Protein AF-A0A946CDB7-F1 (afdb_monomer_lite)

Radius of gyration: 36.82 Å; chains: 1; bounding box: 101×42×101 Å

pLDDT: mean 76.16, std 8.74, range [46.41, 88.38]

Secondary structure (DSSP, 8-state):
--HHHHHHHHHTT--HHHHHHHHHHHHHHHHHHHHHHHHHHHHHHHHHHHHHHHHHHHHHHH---PPPHHHHHHHHHHHHHHHHHHHHHHHHHHHHHTTHHHHHHHHHHHHHHHHHHHHHHHHHHHHHHHHHHHTT-SSHHHHHHHHHHHHHHHHHHHHHHHHHHHHHHHHHHHHHHHHHHHHHHHHHHHHHHHHHHHHHHHTTHHHHHHHHHHHHHHHHHHHHHHHHHHHHHHHHHH-

Sequence (239 aa):
MSISRSLISLFQQEKLPSQIEGDLITAVKEAVEKQAEADGIELVKNCRNHWKTVEPRIRENLGISPPDFEQETESLAGTRKRFMRRLGRSAKQAVTQLKIRGTIDLTIDSRRIVLRRYTTLFLILYTIAGILGGFGIATWPWVFIMMATGVLGLAAIYSKLSRKALCRDFMEGFKDLRHTFADSLESDYKDGVREFYLEYGGLFEIVRRRIADQKLLLEPRKERWNDLFLELKAVDQEL

Foldseek 3Di:
DDVVVVVVCLVDPDCVLVVVLVVVLVVQLVVQLVVLLVVLVVLLVVLVVVCVVCQVVCCVVLVDNFDDSVVLCVVSVVLSVVLSVLLSVLLSVLSVVLPLSVVSVVLVVVLSVVLVVLVVLLVVLQVVLVVVVVVVPPPVSVVSVVVSVVSVVVSVVCVVVSVVVVVVVSVVSVVVSVVVSCVSSVVSNVVSSVVSVVSSVVSCPVVVVSVVVVVVVCVVVVVVVVVVVVVVVVVVVVD

Structure (mmCIF, N/CA/C/O backbone):
data_AF-A0A946CDB7-F1
#
_entry.id   AF-A0A946CDB7-F1
#
loop_
_atom_site.group_PDB
_atom_site.id
_atom_site.type_symbol
_atom_site.label_atom_id
_atom_site.label_alt_id
_atom_site.label_comp_id
_atom_site.label_asym_id
_atom_site.label_entity_id
_atom_site.label_seq_id
_atom_site.pdbx_PDB_ins_code
_atom_site.Cartn_x
_atom_site.Cartn_y
_atom_site.Cartn_z
_atom_site.occupancy
_atom_site.B_iso_or_equiv
_atom_site.auth_seq_id
_atom_site.auth_comp_id
_atom_site.auth_asym_id
_atom_site.auth_atom_id
_atom_site.pdbx_PDB_model_num
ATOM 1 N N . MET A 1 1 ? 13.550 14.935 -18.297 1.00 47.88 1 MET A N 1
ATOM 2 C CA . MET A 1 1 ? 14.793 14.132 -18.234 1.00 47.88 1 MET A CA 1
ATOM 3 C C . MET A 1 1 ? 15.634 14.462 -19.454 1.00 47.88 1 MET A C 1
ATOM 5 O O . MET A 1 1 ? 15.131 14.305 -20.561 1.00 47.88 1 MET A O 1
ATOM 9 N N . SER A 1 2 ? 16.845 14.993 -19.260 1.00 46.41 2 SER A N 1
ATOM 10 C CA . SER A 1 2 ? 17.747 15.350 -20.361 1.00 46.41 2 SER A CA 1
ATOM 11 C C . SER A 1 2 ? 18.285 14.090 -21.048 1.00 46.41 2 SER A C 1
ATOM 13 O O . SER A 1 2 ? 18.563 13.083 -20.397 1.00 46.41 2 SER A O 1
ATOM 15 N N . ILE A 1 3 ? 18.443 14.157 -22.370 1.00 53.03 3 ILE A N 1
ATOM 16 C CA . ILE A 1 3 ? 18.939 13.067 -23.230 1.00 53.03 3 ILE A CA 1
ATOM 17 C C . ILE A 1 3 ? 20.317 12.564 -22.754 1.00 53.03 3 ILE A C 1
ATOM 19 O O . ILE A 1 3 ? 20.597 11.371 -22.815 1.00 53.03 3 ILE A O 1
ATOM 23 N N . SER A 1 4 ? 21.130 13.452 -22.172 1.00 50.06 4 SER A N 1
ATOM 24 C CA . SER A 1 4 ? 22.441 13.138 -21.595 1.00 50.06 4 SER A CA 1
ATOM 25 C C . SER A 1 4 ? 22.389 12.130 -20.441 1.00 50.06 4 SER A C 1
ATOM 27 O O . SER A 1 4 ? 23.181 11.191 -20.427 1.00 50.06 4 SER A O 1
ATOM 29 N N . ARG A 1 5 ? 21.427 12.246 -19.510 1.00 55.09 5 ARG A N 1
ATOM 30 C CA . ARG A 1 5 ? 21.257 11.253 -18.429 1.00 55.09 5 ARG A CA 1
ATOM 31 C C . ARG A 1 5 ? 20.814 9.893 -18.968 1.00 55.09 5 ARG A C 1
ATOM 33 O O . ARG A 1 5 ? 21.273 8.871 -18.479 1.00 55.09 5 ARG A O 1
ATOM 40 N N . SER A 1 6 ? 19.987 9.883 -20.016 1.00 56.72 6 SER A N 1
ATOM 41 C CA . SER A 1 6 ? 19.534 8.645 -20.665 1.00 56.72 6 SER A CA 1
ATOM 42 C C . SER A 1 6 ? 20.642 7.906 -21.425 1.00 56.72 6 SER A C 1
ATOM 44 O O . SER A 1 6 ? 20.501 6.714 -21.685 1.00 56.72 6 SER A O 1
ATOM 46 N N . LEU A 1 7 ? 21.703 8.607 -21.832 1.00 56.88 7 LEU A N 1
ATOM 47 C CA . LEU A 1 7 ? 22.862 8.010 -22.496 1.00 56.88 7 LEU A CA 1
ATOM 48 C C . LEU A 1 7 ? 23.848 7.421 -21.484 1.00 56.88 7 LEU A C 1
ATOM 50 O O . LEU A 1 7 ? 24.374 6.338 -21.705 1.00 56.88 7 LEU A O 1
ATOM 54 N N . ILE A 1 8 ? 24.047 8.085 -20.344 1.00 56.88 8 ILE A N 1
ATOM 55 C CA . ILE A 1 8 ? 24.892 7.577 -19.252 1.00 56.88 8 ILE A CA 1
ATOM 56 C C . ILE A 1 8 ? 24.255 6.331 -18.603 1.00 56.88 8 ILE A C 1
ATOM 58 O O . ILE A 1 8 ? 24.947 5.347 -18.329 1.00 56.88 8 ILE A O 1
ATOM 62 N N . SER A 1 9 ? 22.926 6.312 -18.460 1.00 56.19 9 SER A N 1
ATOM 63 C CA . SER A 1 9 ? 22.174 5.176 -17.905 1.00 56.19 9 SER A CA 1
ATOM 64 C C . SER A 1 9 ? 22.179 3.902 -18.759 1.00 56.19 9 SER A C 1
ATOM 66 O O . SER A 1 9 ? 21.879 2.813 -18.264 1.00 56.19 9 SER A O 1
ATOM 68 N N . LEU A 1 10 ? 22.529 4.000 -20.046 1.00 57.75 10 LEU A N 1
ATOM 69 C CA . LEU A 1 10 ? 22.689 2.836 -20.928 1.00 57.75 10 LEU A CA 1
ATOM 70 C C . LEU A 1 10 ? 23.932 2.009 -20.598 1.00 57.75 10 LEU A C 1
ATOM 72 O O . LEU A 1 10 ? 23.946 0.789 -20.813 1.00 57.75 10 LEU A O 1
ATOM 76 N N . PHE A 1 11 ? 24.969 2.672 -20.088 1.00 54.41 11 PHE A N 1
ATOM 77 C CA . PHE A 1 11 ? 26.270 2.072 -19.811 1.00 54.41 11 PHE A CA 1
ATOM 78 C C . PHE A 1 11 ? 26.464 1.740 -18.330 1.00 54.41 11 PHE A C 1
ATOM 80 O O . PHE A 1 11 ? 27.149 0.769 -18.023 1.00 54.41 11 PHE A O 1
ATOM 87 N N . GLN A 1 12 ? 25.805 2.454 -17.416 1.00 55.44 12 GLN A N 1
ATOM 88 C CA . GLN A 1 12 ? 25.763 2.078 -16.003 1.00 55.44 12 GLN A CA 1
ATOM 89 C C . GLN A 1 12 ? 24.582 1.149 -15.714 1.00 55.44 12 GLN A C 1
ATOM 91 O O . GLN A 1 12 ? 23.474 1.360 -16.204 1.00 55.44 12 GLN A O 1
ATOM 96 N N . GLN A 1 13 ? 24.807 0.124 -14.887 1.00 54.62 13 GLN A N 1
ATOM 97 C CA . GLN A 1 13 ? 23.768 -0.740 -14.315 1.00 54.62 13 GLN A CA 1
ATOM 98 C C . GLN A 1 13 ? 22.955 0.085 -13.303 1.00 54.62 13 GLN A C 1
ATOM 100 O O . GLN A 1 13 ? 23.124 0.013 -12.090 1.00 54.62 13 GLN A O 1
ATOM 105 N N . GLU A 1 14 ? 22.169 1.015 -13.835 1.00 56.53 14 GLU A N 1
ATOM 106 C CA . GLU A 1 14 ? 21.498 2.040 -13.053 1.00 56.53 14 GLU A CA 1
ATOM 107 C C . GLU A 1 14 ? 20.421 1.406 -12.169 1.00 56.53 14 GLU A C 1
ATOM 109 O O . GLU A 1 14 ? 19.584 0.644 -12.663 1.00 56.53 14 GLU A O 1
ATOM 114 N N . LYS A 1 15 ? 20.407 1.797 -10.888 1.00 61.28 15 LYS A N 1
ATOM 115 C CA . LYS A 1 15 ? 19.424 1.441 -9.845 1.00 61.28 15 LYS A CA 1
ATOM 116 C C . LYS A 1 15 ? 18.006 1.977 -10.124 1.00 61.28 15 LYS A C 1
ATOM 118 O O . LYS A 1 15 ? 17.167 1.999 -9.225 1.00 61.28 15 LYS A O 1
ATOM 123 N N . LEU A 1 16 ? 17.729 2.410 -11.353 1.00 65.62 16 LEU A N 1
ATOM 124 C CA . LEU A 1 16 ? 16.477 3.032 -11.775 1.00 65.62 16 LEU A CA 1
ATOM 125 C C . LEU A 1 16 ? 15.238 2.173 -11.448 1.00 65.62 16 LEU A C 1
ATOM 127 O O . LEU A 1 16 ? 14.283 2.728 -10.912 1.00 65.62 16 LEU A O 1
ATOM 131 N N . PRO A 1 17 ? 15.248 0.838 -11.662 1.00 65.81 17 PRO A N 1
ATOM 132 C CA . PRO A 1 17 ? 14.126 -0.018 -11.270 1.00 65.81 17 PRO A CA 1
ATOM 133 C C . PRO A 1 17 ? 13.845 0.021 -9.763 1.00 65.81 17 PRO A C 1
ATOM 135 O O . PRO A 1 17 ? 12.703 0.188 -9.351 1.00 65.81 17 PRO A O 1
ATOM 138 N N . SER A 1 18 ? 14.896 -0.037 -8.937 1.00 68.00 18 SER A N 1
ATOM 139 C CA . SER A 1 18 ? 14.760 0.018 -7.475 1.00 68.00 18 SER A CA 1
ATOM 140 C C . SER A 1 18 ? 14.328 1.390 -6.951 1.00 68.00 18 SER A C 1
ATOM 142 O O . SER A 1 18 ? 13.668 1.468 -5.920 1.00 68.00 18 SER A O 1
ATOM 144 N N . GLN A 1 19 ? 14.675 2.472 -7.655 1.00 71.88 19 GLN A N 1
ATOM 145 C CA . GLN A 1 19 ? 14.198 3.816 -7.322 1.00 71.88 19 GLN A CA 1
ATOM 146 C C . GLN A 1 19 ? 12.714 3.964 -7.647 1.00 71.88 19 GLN A C 1
ATOM 148 O O . GLN A 1 19 ? 11.954 4.402 -6.795 1.00 71.88 19 GLN A O 1
ATOM 153 N N . ILE A 1 20 ? 12.288 3.518 -8.833 1.00 70.38 20 ILE A N 1
ATOM 154 C CA . ILE A 1 20 ? 10.875 3.538 -9.233 1.00 70.38 20 ILE A CA 1
ATOM 155 C C . ILE A 1 20 ? 10.028 2.695 -8.272 1.00 70.38 20 ILE A C 1
ATOM 157 O O . ILE A 1 20 ? 8.953 3.124 -7.864 1.00 70.38 20 ILE A O 1
ATOM 161 N N . GLU A 1 21 ? 10.515 1.515 -7.882 1.00 71.06 21 GLU A N 1
ATOM 162 C CA . GLU A 1 21 ? 9.854 0.671 -6.884 1.00 71.06 21 GLU A CA 1
ATOM 163 C C . GLU A 1 21 ? 9.770 1.367 -5.518 1.00 71.06 21 GLU A C 1
ATOM 165 O O . GLU A 1 21 ? 8.708 1.379 -4.901 1.00 71.06 21 GLU A O 1
ATOM 170 N N . GLY A 1 22 ? 10.861 1.985 -5.056 1.00 76.62 22 GLY A N 1
ATOM 171 C CA . GLY A 1 22 ? 10.890 2.727 -3.795 1.00 76.62 22 GLY A CA 1
ATOM 172 C C . GLY A 1 22 ? 9.918 3.910 -3.772 1.00 76.62 22 GLY A C 1
ATOM 173 O O . GLY A 1 22 ? 9.179 4.082 -2.798 1.00 76.62 22 GLY A O 1
ATOM 174 N N . ASP A 1 23 ? 9.872 4.680 -4.856 1.00 79.50 23 ASP A N 1
ATOM 175 C CA . ASP A 1 23 ? 8.961 5.814 -5.017 1.00 79.50 23 ASP A CA 1
ATOM 176 C C . ASP A 1 23 ? 7.502 5.340 -5.059 1.00 79.50 23 ASP A C 1
ATOM 178 O O . ASP A 1 23 ? 6.644 5.910 -4.387 1.00 79.50 23 ASP A O 1
ATOM 182 N N . LEU A 1 24 ? 7.220 4.245 -5.775 1.00 77.69 24 LEU A N 1
ATOM 183 C CA . LEU A 1 24 ? 5.889 3.641 -5.835 1.00 77.69 24 LEU A CA 1
ATOM 184 C C . LEU A 1 24 ? 5.434 3.120 -4.467 1.00 77.69 24 LEU A C 1
ATOM 186 O O . LEU A 1 24 ? 4.309 3.393 -4.056 1.00 77.69 24 LEU A O 1
ATOM 190 N N . ILE A 1 25 ? 6.301 2.403 -3.745 1.00 82.19 25 ILE A N 1
ATOM 191 C CA . ILE A 1 25 ? 6.020 1.918 -2.386 1.00 82.19 25 ILE A CA 1
ATOM 192 C C . ILE A 1 25 ? 5.684 3.090 -1.465 1.00 82.19 25 ILE A C 1
ATOM 194 O O . ILE A 1 25 ? 4.749 3.001 -0.669 1.00 82.19 25 ILE A O 1
ATOM 198 N N . THR A 1 26 ? 6.443 4.180 -1.567 1.00 83.56 26 THR A N 1
ATOM 199 C CA . THR A 1 26 ? 6.248 5.366 -0.729 1.00 83.56 26 THR A CA 1
ATOM 200 C C . THR A 1 26 ? 4.924 6.048 -1.060 1.00 83.56 26 THR A C 1
ATOM 202 O O . THR A 1 26 ? 4.126 6.284 -0.157 1.00 83.56 26 THR A O 1
ATOM 205 N N . ALA A 1 27 ? 4.633 6.254 -2.346 1.00 84.00 27 ALA A N 1
ATOM 206 C CA . ALA A 1 27 ? 3.385 6.863 -2.796 1.00 84.00 27 ALA A CA 1
ATOM 207 C C . ALA A 1 27 ? 2.147 6.034 -2.412 1.00 84.00 27 ALA A C 1
ATOM 209 O O . ALA A 1 27 ? 1.155 6.587 -1.938 1.00 84.00 27 ALA A O 1
ATOM 210 N N . VAL A 1 28 ? 2.196 4.705 -2.576 1.00 82.81 28 VAL A N 1
ATOM 211 C CA . VAL A 1 28 ? 1.088 3.814 -2.189 1.00 82.81 28 VAL A CA 1
ATOM 212 C C . VAL A 1 28 ? 0.897 3.814 -0.676 1.00 82.81 28 VAL A C 1
ATOM 214 O O . VAL A 1 28 ? -0.235 3.906 -0.206 1.00 82.81 28 VAL A O 1
ATOM 217 N N . LYS A 1 29 ? 1.987 3.755 0.096 1.00 85.38 29 LYS A N 1
ATOM 218 C CA . LYS A 1 29 ? 1.925 3.834 1.556 1.00 85.38 29 LYS A CA 1
ATOM 219 C C . LYS A 1 29 ? 1.262 5.137 2.008 1.00 85.38 29 LYS A C 1
ATOM 221 O O . LYS A 1 29 ? 0.337 5.081 2.809 1.00 85.38 29 LYS A O 1
ATOM 226 N N . GLU A 1 30 ? 1.708 6.282 1.498 1.00 85.56 30 GLU A N 1
ATOM 227 C CA . GLU A 1 30 ? 1.148 7.590 1.863 1.00 85.56 30 GLU A CA 1
ATOM 228 C C . GLU A 1 30 ? -0.334 7.702 1.490 1.00 85.56 30 GLU A C 1
ATOM 230 O O . GLU A 1 30 ? -1.137 8.198 2.280 1.00 85.56 30 GLU A O 1
ATOM 235 N N . ALA A 1 31 ? -0.723 7.195 0.316 1.00 85.00 31 ALA A N 1
ATOM 236 C CA . ALA A 1 31 ? -2.118 7.183 -0.111 1.00 85.00 31 ALA A CA 1
ATOM 237 C C . ALA A 1 31 ? -3.000 6.316 0.805 1.00 85.00 31 ALA A C 1
ATOM 239 O O . ALA A 1 31 ? -4.085 6.750 1.196 1.00 85.00 31 ALA A O 1
ATOM 240 N N . VAL A 1 32 ? -2.531 5.120 1.181 1.00 84.94 32 VAL A N 1
ATOM 241 C CA . VAL A 1 32 ? -3.254 4.227 2.100 1.00 84.94 32 VAL A CA 1
ATOM 242 C C . VAL A 1 32 ? -3.312 4.808 3.510 1.00 84.94 32 VAL A C 1
ATOM 244 O O . VAL A 1 32 ? -4.372 4.769 4.124 1.00 84.94 32 VAL A O 1
ATOM 247 N N . GLU A 1 33 ? -2.222 5.384 4.024 1.00 86.12 33 GLU A N 1
ATOM 248 C CA . GLU A 1 33 ? -2.213 6.029 5.345 1.00 86.12 33 GLU A CA 1
ATOM 249 C C . GLU A 1 33 ? -3.203 7.200 5.398 1.00 86.12 33 GLU A C 1
ATOM 251 O O . GLU A 1 33 ? -3.966 7.312 6.356 1.00 86.12 33 GLU A O 1
ATOM 256 N N . LYS A 1 34 ? -3.266 8.017 4.340 1.00 87.69 34 LYS A N 1
ATOM 257 C CA . LYS A 1 34 ? -4.227 9.121 4.234 1.00 87.69 34 LYS A CA 1
ATOM 258 C C . LYS A 1 34 ? -5.679 8.635 4.185 1.00 87.69 34 LYS A C 1
ATOM 260 O O . LYS A 1 34 ? -6.541 9.229 4.830 1.00 87.69 34 LYS A O 1
ATOM 265 N N . GLN A 1 35 ? -5.960 7.566 3.436 1.00 86.31 35 GLN A N 1
ATOM 266 C CA . GLN A 1 35 ? -7.300 6.976 3.407 1.00 86.31 35 GLN A CA 1
ATOM 267 C C . GLN A 1 35 ? -7.668 6.378 4.773 1.00 86.31 35 GLN A C 1
ATOM 269 O O . GLN A 1 35 ? -8.747 6.645 5.289 1.00 86.31 35 GLN A O 1
ATOM 274 N N . ALA A 1 36 ? -6.749 5.640 5.398 1.00 85.31 36 ALA A N 1
ATOM 275 C CA . ALA A 1 36 ? -6.943 5.051 6.720 1.00 85.31 36 ALA A CA 1
ATOM 276 C C . ALA A 1 36 ? -7.181 6.110 7.809 1.00 85.31 36 ALA A C 1
ATOM 278 O O . ALA A 1 36 ? -7.928 5.871 8.757 1.00 85.31 36 ALA A O 1
ATOM 279 N N . GLU A 1 37 ? -6.556 7.283 7.690 1.00 86.94 37 GLU A N 1
ATOM 280 C CA . GLU A 1 37 ? -6.818 8.417 8.574 1.00 86.94 37 GLU A CA 1
ATOM 281 C C . GLU A 1 37 ? -8.253 8.934 8.421 1.00 86.94 37 GLU A C 1
ATOM 283 O O . GLU A 1 37 ? -8.936 9.131 9.430 1.00 86.94 37 GLU A O 1
ATOM 288 N N . ALA A 1 38 ? -8.724 9.113 7.183 1.00 86.50 38 ALA A N 1
ATOM 289 C CA . ALA A 1 38 ? -10.092 9.546 6.905 1.00 86.50 38 ALA A CA 1
ATOM 290 C C . ALA A 1 38 ? -11.123 8.540 7.445 1.00 86.50 38 ALA A C 1
ATOM 292 O O . ALA A 1 38 ? -12.018 8.928 8.200 1.00 86.50 38 ALA A O 1
ATOM 293 N N . ASP A 1 39 ? -10.931 7.253 7.152 1.00 85.25 39 ASP A N 1
ATOM 294 C CA . ASP A 1 39 ? -11.792 6.171 7.635 1.00 85.25 39 ASP A CA 1
ATOM 295 C C . ASP A 1 39 ? -11.780 6.098 9.173 1.00 85.25 39 ASP A C 1
ATOM 297 O O . ASP A 1 39 ? -12.819 5.962 9.816 1.00 85.25 39 ASP A O 1
ATOM 301 N N . GLY A 1 40 ? -10.608 6.257 9.799 1.00 83.31 40 GLY A N 1
ATOM 302 C CA . GLY A 1 40 ? -10.472 6.282 11.255 1.00 83.31 40 GLY A CA 1
ATOM 303 C C . GLY A 1 40 ? -11.215 7.451 11.913 1.00 83.31 40 GLY A C 1
ATOM 304 O O . GLY A 1 40 ? -11.812 7.284 12.977 1.00 83.31 40 GLY A O 1
ATOM 305 N N . ILE A 1 41 ? -11.215 8.636 11.291 1.00 86.31 41 ILE A N 1
ATOM 306 C CA . ILE A 1 41 ? -12.006 9.790 11.755 1.00 86.31 41 ILE A CA 1
ATOM 307 C C . ILE A 1 41 ? -13.505 9.489 11.653 1.00 86.31 41 ILE A C 1
ATOM 309 O O . ILE A 1 41 ? -14.264 9.811 12.572 1.00 86.31 41 ILE A O 1
ATOM 313 N N . GLU A 1 42 ? -13.935 8.860 10.561 1.00 86.38 42 GLU A N 1
ATOM 314 C CA . GLU A 1 42 ? -15.330 8.478 10.362 1.00 86.38 42 GLU A CA 1
ATOM 315 C C . GLU A 1 42 ? -15.794 7.432 11.386 1.00 86.38 42 GLU A C 1
ATOM 317 O O . GLU A 1 42 ? -16.859 7.592 11.985 1.00 86.38 42 GLU A O 1
ATOM 322 N N . LEU A 1 43 ? -14.973 6.421 11.678 1.00 84.06 43 LEU A N 1
ATOM 323 C CA . LEU A 1 43 ? -15.262 5.411 12.702 1.00 84.06 43 LEU A CA 1
ATOM 324 C C . LEU A 1 43 ? -15.451 6.036 14.087 1.00 84.06 43 LEU A C 1
ATOM 326 O O . LEU A 1 43 ? -16.436 5.739 14.768 1.00 84.06 43 LEU A O 1
ATOM 330 N N . VAL A 1 44 ? -14.563 6.951 14.490 1.00 84.00 44 VAL A N 1
ATOM 331 C CA . VAL A 1 44 ? -14.691 7.672 15.768 1.00 84.00 44 VAL A CA 1
ATOM 332 C C . VAL A 1 44 ? -15.965 8.517 15.788 1.00 84.00 44 VAL A C 1
ATOM 334 O O . VAL A 1 44 ? -16.692 8.518 16.783 1.00 84.00 44 VAL A O 1
ATOM 337 N N . LYS A 1 45 ? -16.289 9.196 14.682 1.00 85.62 45 LYS A N 1
ATOM 338 C CA . LYS A 1 45 ? -17.530 9.971 14.552 1.00 85.62 45 LYS A CA 1
ATOM 339 C C . LYS A 1 45 ? -18.769 9.081 14.686 1.00 85.62 45 LYS A C 1
ATOM 341 O O . LYS A 1 45 ? -19.709 9.463 15.381 1.00 85.62 45 LYS A O 1
ATOM 346 N N . ASN A 1 46 ? -18.765 7.898 14.076 1.00 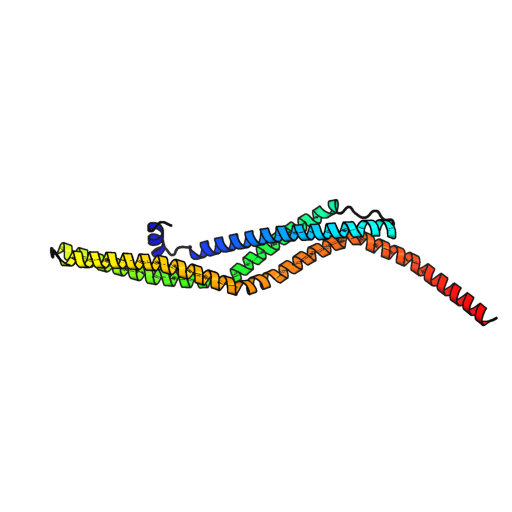85.31 46 ASN A N 1
ATOM 347 C CA . ASN A 1 46 ? -19.861 6.936 14.173 1.00 85.31 46 ASN A CA 1
ATOM 348 C C . ASN A 1 46 ? -20.022 6.413 15.606 1.00 85.31 46 ASN A C 1
ATOM 350 O O . ASN A 1 46 ? -21.137 6.417 16.129 1.00 85.31 46 ASN A O 1
ATOM 354 N N . CYS A 1 47 ? -18.920 6.068 16.280 1.00 82.81 47 CYS A N 1
ATOM 355 C CA . CYS A 1 47 ? -18.934 5.667 17.690 1.00 82.81 47 CYS A CA 1
ATOM 356 C C . CYS A 1 47 ? -19.470 6.786 18.596 1.00 82.81 47 CYS A C 1
ATOM 358 O O . CYS A 1 47 ? -20.307 6.534 19.461 1.00 82.81 47 CYS A O 1
ATOM 360 N N . ARG A 1 48 ? -19.061 8.038 18.353 1.00 83.81 48 ARG A N 1
ATOM 361 C CA . ARG A 1 48 ? -19.537 9.217 19.092 1.00 83.81 48 ARG A CA 1
ATOM 362 C C . ARG A 1 48 ? -21.028 9.456 18.888 1.00 83.81 48 ARG A C 1
ATOM 364 O O . ARG A 1 48 ? -21.755 9.724 19.842 1.00 83.81 48 ARG A O 1
ATOM 371 N N . ASN A 1 49 ? -21.495 9.361 17.645 1.00 86.88 49 ASN A N 1
ATOM 372 C CA . ASN A 1 49 ? -22.910 9.511 17.321 1.00 86.88 49 ASN A CA 1
ATOM 373 C C . ASN A 1 49 ? -23.742 8.423 17.998 1.00 86.88 49 ASN A C 1
ATOM 375 O O . ASN A 1 49 ? -24.786 8.726 18.570 1.00 86.88 49 ASN A O 1
ATOM 379 N N . HIS A 1 50 ? -23.259 7.180 17.993 1.00 85.81 50 HIS A N 1
ATOM 380 C CA . HIS A 1 50 ? -23.925 6.099 18.702 1.00 85.81 50 HIS A CA 1
ATOM 381 C C . HIS A 1 50 ? -23.926 6.339 20.216 1.00 85.81 50 HIS A C 1
ATOM 383 O O . HIS A 1 50 ? -24.984 6.256 20.839 1.00 85.81 50 HIS A O 1
ATOM 389 N N . TRP A 1 51 ? -22.795 6.741 20.803 1.00 83.62 51 TRP A N 1
ATOM 390 C CA . TRP A 1 51 ? -22.701 7.031 22.235 1.00 83.62 51 TRP A CA 1
ATOM 391 C C . TRP A 1 51 ? -23.715 8.084 22.685 1.00 83.62 51 TRP A C 1
ATOM 393 O O . TRP A 1 51 ? -24.443 7.841 23.641 1.00 83.62 51 TRP A O 1
ATOM 403 N N . LYS A 1 52 ? -23.884 9.178 21.931 1.00 84.88 52 LYS A N 1
ATOM 404 C CA . LYS A 1 52 ? -24.897 10.215 22.218 1.00 84.88 52 LYS A CA 1
ATOM 405 C C . LYS A 1 52 ? -26.329 9.680 22.309 1.00 84.88 52 LYS A C 1
ATOM 407 O O . LYS A 1 52 ? -27.152 10.258 23.009 1.00 84.88 52 LYS A O 1
ATOM 412 N N . THR A 1 53 ? -26.644 8.594 21.602 1.00 84.38 53 THR A N 1
ATOM 413 C CA . THR A 1 53 ? -27.971 7.956 21.672 1.00 84.38 53 THR A CA 1
ATOM 414 C C . THR A 1 53 ? -28.113 6.996 22.852 1.00 84.38 53 THR A C 1
ATOM 416 O O . THR A 1 53 ? -29.224 6.773 23.335 1.00 84.38 53 THR A O 1
ATOM 419 N N . VAL A 1 54 ? -27.004 6.417 23.318 1.00 82.00 54 VAL A N 1
ATOM 420 C CA . VAL A 1 54 ? -26.996 5.373 24.350 1.00 82.00 54 VAL A CA 1
ATOM 421 C C . VAL A 1 54 ? -26.758 5.951 25.743 1.00 82.00 54 VAL A C 1
ATOM 423 O O . VAL A 1 54 ? -27.383 5.503 26.699 1.00 82.00 54 VAL A O 1
ATOM 426 N N . GLU A 1 55 ? -25.934 6.989 25.857 1.00 81.81 55 GLU A N 1
ATOM 427 C CA . GLU A 1 55 ? -25.650 7.717 27.093 1.00 81.81 55 GLU A CA 1
ATOM 428 C C . GLU A 1 55 ? -26.917 8.125 27.876 1.00 81.81 55 GLU A C 1
ATOM 430 O O . GLU A 1 55 ? -27.013 7.766 29.056 1.00 81.81 55 GLU A O 1
ATOM 435 N N . PRO A 1 56 ? -27.930 8.791 27.274 1.00 80.75 56 PRO A N 1
ATOM 436 C CA . PRO A 1 56 ? -29.146 9.150 28.002 1.00 80.75 56 PRO A CA 1
ATOM 437 C C . PRO A 1 56 ? -29.916 7.916 28.479 1.00 80.75 56 PRO A C 1
ATOM 439 O O . PRO A 1 56 ? -30.422 7.913 29.594 1.00 80.75 56 PRO A O 1
ATOM 442 N N . ARG A 1 57 ? -29.934 6.832 27.692 1.00 79.19 57 ARG A N 1
ATOM 443 C CA . ARG A 1 57 ? -30.614 5.578 28.059 1.00 79.19 57 ARG A CA 1
ATOM 444 C C . ARG A 1 57 ? -29.921 4.862 29.211 1.00 79.19 57 ARG A C 1
ATOM 446 O O . ARG A 1 57 ? -30.600 4.252 30.030 1.00 79.19 57 ARG A O 1
ATOM 453 N N . ILE A 1 58 ? -28.590 4.913 29.276 1.00 77.62 58 ILE A N 1
ATOM 454 C CA . ILE A 1 58 ? -27.828 4.389 30.416 1.00 77.62 58 ILE A CA 1
ATOM 455 C C . ILE A 1 58 ? -28.158 5.214 31.659 1.00 77.62 58 ILE A C 1
ATOM 457 O O . ILE A 1 58 ? -28.462 4.650 32.707 1.00 77.62 58 ILE A O 1
ATOM 461 N N . ARG A 1 59 ? -28.142 6.544 31.539 1.00 79.31 59 ARG A N 1
ATOM 462 C CA . ARG A 1 59 ? -28.417 7.443 32.661 1.00 79.31 59 ARG A CA 1
ATOM 463 C C . ARG A 1 59 ? -29.837 7.267 33.204 1.00 79.31 59 ARG A C 1
ATOM 465 O O . ARG A 1 59 ? -30.009 7.174 34.413 1.00 79.31 59 ARG A O 1
ATOM 472 N N . GLU A 1 60 ? -30.823 7.169 32.317 1.00 75.94 60 GLU A N 1
ATOM 473 C CA . GLU A 1 60 ? -32.240 7.017 32.660 1.00 75.94 60 GLU A CA 1
ATOM 474 C C . GLU A 1 60 ? -32.559 5.635 33.249 1.00 75.94 60 GLU A C 1
ATOM 476 O O . GLU A 1 60 ? -33.186 5.551 34.301 1.00 75.94 60 GLU A O 1
ATOM 481 N N . ASN A 1 61 ? -32.089 4.548 32.625 1.00 72.19 61 ASN A N 1
ATOM 482 C CA . ASN A 1 61 ? -32.468 3.192 33.045 1.00 72.19 61 ASN A CA 1
ATOM 483 C C . ASN A 1 61 ? -31.598 2.620 34.171 1.00 72.19 61 ASN A C 1
ATOM 485 O O . ASN A 1 61 ? -32.070 1.792 34.946 1.00 72.19 61 ASN A O 1
ATOM 489 N N . LEU A 1 62 ? -30.319 3.003 34.251 1.00 67.56 62 LEU A N 1
ATOM 490 C CA . LEU A 1 62 ? -29.372 2.435 35.221 1.00 67.56 62 LEU A CA 1
ATOM 491 C C . LEU A 1 62 ? -29.006 3.413 36.344 1.00 67.56 62 LEU A C 1
ATOM 493 O O . LEU A 1 62 ? -28.434 2.980 37.345 1.00 67.56 62 LEU A O 1
ATOM 497 N N . GLY A 1 63 ? -29.325 4.707 36.205 1.00 64.25 63 GLY A N 1
ATOM 498 C CA . GLY A 1 63 ? -29.052 5.726 37.225 1.00 64.25 63 GLY A CA 1
ATOM 499 C C . GLY A 1 63 ? -27.561 5.974 37.486 1.00 64.25 63 GLY A C 1
ATOM 500 O O . GLY A 1 63 ? -27.200 6.452 38.558 1.00 64.25 63 GLY A O 1
ATOM 501 N N . ILE A 1 64 ? -26.683 5.612 36.544 1.00 68.69 64 ILE A N 1
ATOM 502 C CA . ILE A 1 64 ? -25.227 5.806 36.643 1.00 68.69 64 ILE A CA 1
ATOM 503 C C . ILE A 1 64 ? -24.830 7.018 35.800 1.00 68.69 64 ILE A C 1
ATOM 505 O O . ILE A 1 64 ? -25.388 7.224 34.723 1.00 68.69 64 ILE A O 1
ATOM 509 N N . SER A 1 65 ? -23.836 7.788 36.256 1.00 67.12 65 SER A N 1
ATOM 510 C CA . SER A 1 65 ? -23.103 8.718 35.392 1.00 67.12 65 SER A CA 1
ATOM 511 C C . SER A 1 65 ? -22.163 7.922 34.476 1.00 67.12 65 SER A C 1
ATOM 513 O O . SER A 1 65 ? -21.178 7.374 34.976 1.00 67.12 65 SER A O 1
ATOM 515 N N . PRO A 1 66 ? -22.453 7.797 33.169 1.00 66.69 66 PRO A N 1
ATOM 516 C CA . PRO A 1 66 ? -21.557 7.103 32.251 1.00 66.69 66 PRO A CA 1
ATOM 517 C C . PRO A 1 66 ? -20.201 7.830 32.152 1.00 66.69 66 PRO A C 1
ATOM 519 O O . PRO A 1 66 ? -20.141 9.035 32.419 1.00 66.69 66 PRO A O 1
ATOM 522 N N . PRO A 1 67 ? -19.117 7.116 31.793 1.00 69.38 67 PRO A N 1
ATOM 523 C CA . PRO A 1 67 ? -17.815 7.732 31.548 1.00 69.38 67 PRO A CA 1
ATOM 524 C C . PRO A 1 67 ? -17.902 8.742 30.396 1.00 69.38 67 PRO A C 1
ATOM 526 O O . PRO A 1 67 ? -18.689 8.566 29.461 1.00 69.38 67 PRO A O 1
ATOM 529 N N . ASP A 1 68 ? -17.097 9.804 30.471 1.00 69.88 68 ASP A N 1
ATOM 530 C CA . ASP A 1 68 ? -17.028 10.804 29.408 1.00 69.88 68 ASP A CA 1
ATOM 531 C C . ASP A 1 68 ? -16.325 10.210 28.181 1.00 69.88 68 ASP A C 1
ATOM 533 O O . ASP A 1 68 ? -15.184 9.744 28.244 1.00 69.88 68 ASP A O 1
ATOM 537 N N . PHE A 1 69 ? -17.027 10.245 27.050 1.00 69.88 69 PHE A N 1
ATOM 538 C CA . PHE A 1 69 ? -16.526 9.751 25.776 1.00 69.88 69 PHE A CA 1
ATOM 539 C C . PHE A 1 69 ? -15.257 10.492 25.353 1.00 69.88 69 PHE A C 1
ATOM 541 O O . PHE A 1 69 ? -14.351 9.876 24.806 1.00 69.88 69 PHE A O 1
ATOM 548 N N . GLU A 1 70 ? -15.161 11.799 25.617 1.00 66.50 70 GLU A N 1
ATOM 549 C CA . GLU A 1 70 ? -14.009 12.598 25.189 1.00 66.50 70 GLU A CA 1
ATOM 550 C C . GLU A 1 70 ? -12.740 12.244 25.980 1.00 66.50 70 GLU A C 1
ATOM 552 O O . GLU A 1 70 ? -11.659 12.187 25.400 1.00 66.50 70 GLU A O 1
ATOM 557 N N . GLN A 1 71 ? -12.853 11.914 27.269 1.00 67.75 71 GLN A N 1
ATOM 558 C CA . GLN A 1 71 ? -11.707 11.495 28.086 1.00 67.75 71 GLN A CA 1
ATOM 559 C C . GLN A 1 71 ? -11.136 10.148 27.620 1.00 67.75 71 GLN A C 1
ATOM 561 O O . GLN A 1 71 ? -9.924 9.967 27.538 1.00 67.75 71 GLN A O 1
ATOM 566 N N . GLU A 1 72 ? -12.012 9.226 27.226 1.00 64.81 72 GLU A N 1
ATOM 567 C CA . GLU A 1 72 ? -11.626 7.922 26.682 1.00 64.81 72 GLU A CA 1
ATOM 568 C C . GLU A 1 72 ? -11.221 7.995 25.198 1.00 64.81 72 GLU A C 1
ATOM 570 O O . GLU A 1 72 ? -10.546 7.094 24.698 1.00 64.81 72 GLU A O 1
ATOM 575 N N . THR A 1 73 ? -11.539 9.077 24.468 1.00 63.84 73 THR A N 1
ATOM 576 C CA . THR A 1 73 ? -11.099 9.236 23.066 1.00 63.84 73 THR A CA 1
ATOM 577 C C . THR A 1 73 ? -9.595 9.411 22.887 1.00 63.84 73 THR A C 1
ATOM 579 O O . THR A 1 73 ? -9.100 9.206 21.775 1.00 63.84 73 THR A O 1
ATOM 582 N N . GLU A 1 74 ? -8.833 9.700 23.947 1.00 66.50 74 GLU A N 1
ATOM 583 C CA . GLU A 1 74 ? -7.370 9.614 23.881 1.00 66.50 74 GLU A CA 1
ATOM 584 C C . GLU A 1 74 ? -6.903 8.186 23.548 1.00 66.50 74 GLU A C 1
ATOM 586 O O . GLU A 1 74 ? -5.967 8.015 22.756 1.00 66.50 74 GLU A O 1
ATOM 591 N N . SER A 1 75 ? -7.601 7.160 24.053 1.00 66.81 75 SER A N 1
ATOM 592 C CA . SER A 1 75 ? -7.327 5.756 23.712 1.00 66.81 75 SER A CA 1
ATOM 593 C C . SER A 1 75 ? -7.629 5.472 22.231 1.00 66.81 75 SER A C 1
ATOM 595 O O . SER A 1 75 ? -6.767 4.968 21.502 1.00 66.81 75 SER A O 1
ATOM 597 N N . LEU A 1 76 ? -8.775 5.958 21.736 1.00 71.75 76 LEU A N 1
ATOM 598 C CA . LEU A 1 76 ? -9.198 5.854 20.333 1.00 71.75 76 LEU A CA 1
ATOM 599 C C . LEU A 1 76 ? -8.247 6.596 19.379 1.00 71.75 76 LEU A C 1
ATOM 601 O O . LEU A 1 76 ? -8.001 6.150 18.255 1.00 71.75 76 LEU A O 1
ATOM 605 N N . ALA A 1 77 ? -7.659 7.715 19.813 1.00 75.12 77 ALA A N 1
ATOM 606 C CA . ALA A 1 77 ? -6.644 8.438 19.051 1.00 75.12 77 ALA A CA 1
ATOM 607 C C . ALA A 1 77 ? -5.338 7.632 18.925 1.00 75.12 77 ALA A C 1
ATOM 609 O O . ALA A 1 77 ? -4.686 7.667 17.871 1.00 75.12 77 ALA A O 1
ATOM 610 N N . GLY A 1 78 ? -4.971 6.883 19.971 1.00 79.75 78 GLY A N 1
ATOM 611 C CA . GLY A 1 78 ? -3.883 5.905 19.946 1.00 79.75 78 GLY A CA 1
ATOM 612 C C . GLY A 1 78 ? -4.149 4.775 18.951 1.00 79.75 78 GLY A C 1
ATOM 613 O O . GLY A 1 78 ? -3.295 4.473 18.109 1.00 79.75 78 GLY A O 1
ATOM 614 N N . THR A 1 79 ? -5.356 4.218 18.968 1.00 80.00 79 THR A N 1
ATOM 615 C CA . THR A 1 79 ? -5.778 3.140 18.059 1.00 80.00 79 THR A CA 1
ATOM 616 C C . THR A 1 79 ? -5.875 3.587 16.618 1.00 80.00 79 THR A C 1
ATOM 618 O O . THR A 1 79 ? -5.376 2.889 15.739 1.00 80.00 79 THR A O 1
ATOM 621 N N . ARG A 1 80 ? -6.324 4.815 16.358 1.00 79.94 80 ARG A N 1
ATOM 622 C CA . ARG A 1 80 ? -6.251 5.429 15.026 1.00 79.94 80 ARG A CA 1
ATOM 623 C C . ARG A 1 80 ? -4.824 5.495 14.486 1.00 79.94 80 ARG A C 1
ATOM 625 O O . ARG A 1 80 ? -4.581 5.124 13.339 1.00 79.94 80 ARG A O 1
ATOM 632 N N . LYS A 1 81 ? -3.852 5.920 15.303 1.00 83.88 81 LYS A N 1
ATOM 633 C CA . LYS A 1 81 ? -2.436 5.941 14.889 1.00 83.88 81 LYS A CA 1
ATOM 634 C C . LYS A 1 81 ? -1.899 4.530 14.630 1.00 83.88 81 LYS A C 1
ATOM 636 O O . LYS A 1 81 ? -1.111 4.347 13.699 1.00 83.88 81 LYS A O 1
ATOM 641 N N . ARG A 1 82 ? -2.295 3.541 15.442 1.00 84.44 82 ARG A N 1
ATOM 642 C CA . ARG A 1 82 ? -1.917 2.129 15.248 1.00 84.44 82 ARG A CA 1
ATOM 643 C C . ARG A 1 82 ? -2.517 1.560 13.964 1.00 84.44 82 ARG A C 1
ATOM 645 O O . ARG A 1 82 ? -1.774 0.964 13.190 1.00 84.44 82 ARG A O 1
ATOM 652 N N . PHE A 1 83 ? -3.797 1.818 13.712 1.00 83.06 83 PHE A N 1
ATOM 653 C CA . PHE A 1 83 ? -4.523 1.428 12.506 1.00 83.06 83 PHE A CA 1
ATOM 654 C C . PHE A 1 83 ? -3.847 1.957 11.238 1.00 83.06 83 PHE A C 1
ATOM 656 O O . PHE A 1 83 ? -3.454 1.171 10.378 1.00 83.06 83 PHE A O 1
ATOM 663 N N . MET A 1 84 ? -3.595 3.269 11.181 1.00 85.00 84 MET A N 1
ATOM 664 C CA . MET A 1 84 ? -2.915 3.916 10.055 1.00 85.00 84 MET A CA 1
ATOM 665 C C . MET A 1 84 ? -1.535 3.299 9.791 1.00 85.00 84 MET A C 1
ATOM 667 O O . MET A 1 84 ? -1.224 2.912 8.667 1.00 85.00 84 MET A O 1
ATOM 671 N N . ARG A 1 85 ? -0.710 3.139 10.837 1.00 84.62 85 ARG A N 1
ATOM 672 C CA . ARG A 1 85 ? 0.632 2.545 10.704 1.00 84.62 85 ARG A CA 1
ATOM 673 C C . ARG A 1 85 ? 0.595 1.074 10.290 1.00 84.62 85 ARG A C 1
ATOM 675 O O . ARG A 1 85 ? 1.507 0.636 9.587 1.00 84.62 85 ARG A O 1
ATOM 682 N N . ARG A 1 86 ? -0.400 0.307 10.752 1.00 84.50 86 ARG A N 1
ATOM 683 C CA . ARG A 1 86 ? -0.575 -1.107 10.387 1.00 84.50 86 ARG A CA 1
ATOM 684 C C . ARG A 1 86 ? -0.917 -1.206 8.902 1.00 84.50 86 ARG A C 1
ATOM 686 O O . ARG A 1 86 ? -0.149 -1.819 8.170 1.00 84.50 86 ARG A O 1
ATOM 693 N N . LEU A 1 87 ? -1.937 -0.480 8.443 1.00 84.88 87 LEU A N 1
ATOM 694 C CA . LEU A 1 87 ? -2.321 -0.437 7.029 1.00 84.88 87 LEU A CA 1
ATOM 695 C C . LEU A 1 87 ? -1.202 0.076 6.117 1.00 84.88 87 LEU A C 1
ATOM 697 O O . LEU A 1 87 ? -0.954 -0.512 5.068 1.00 84.88 87 LEU A O 1
ATOM 701 N N . GLY A 1 88 ? -0.455 1.106 6.528 1.00 81.62 88 GLY A N 1
ATOM 702 C CA . GLY A 1 88 ? 0.706 1.585 5.771 1.00 81.62 88 GLY A CA 1
ATOM 703 C C . GLY A 1 88 ? 1.818 0.534 5.641 1.00 81.62 88 GLY A C 1
ATOM 704 O O . GLY A 1 88 ? 2.457 0.410 4.591 1.00 81.62 88 GLY A O 1
ATOM 705 N N . ARG A 1 89 ? 2.054 -0.268 6.689 1.00 85.00 89 ARG A N 1
ATOM 706 C CA . ARG A 1 89 ? 3.029 -1.370 6.654 1.00 85.00 89 ARG A CA 1
ATOM 707 C C . ARG A 1 89 ? 2.557 -2.511 5.756 1.00 85.00 89 ARG A C 1
ATOM 709 O O . ARG A 1 89 ? 3.359 -3.006 4.963 1.00 85.00 89 ARG A O 1
ATOM 716 N N . SER A 1 90 ? 1.290 -2.888 5.854 1.00 83.00 90 SER A N 1
ATOM 717 C CA . SER A 1 90 ? 0.695 -3.949 5.044 1.00 83.00 90 SER A CA 1
ATOM 718 C C . SER A 1 90 ? 0.633 -3.566 3.571 1.00 83.00 90 SER A C 1
ATOM 720 O O . SER A 1 90 ? 1.036 -4.353 2.724 1.00 83.00 90 SER A O 1
ATOM 722 N N . ALA A 1 91 ? 0.296 -2.313 3.255 1.00 80.62 91 ALA A N 1
ATOM 723 C CA . ALA A 1 91 ? 0.355 -1.783 1.895 1.00 80.62 91 ALA A CA 1
ATOM 724 C C . ALA A 1 91 ? 1.769 -1.881 1.306 1.00 80.62 91 ALA A C 1
ATOM 726 O O . ALA A 1 91 ? 1.948 -2.326 0.173 1.00 80.62 91 ALA A O 1
ATOM 727 N N . LYS A 1 92 ? 2.800 -1.535 2.090 1.00 82.19 92 LYS A N 1
ATOM 728 C CA . LYS A 1 92 ? 4.197 -1.719 1.672 1.00 82.19 92 LYS A CA 1
ATOM 729 C C . LYS A 1 92 ? 4.511 -3.190 1.385 1.00 82.19 92 LYS A C 1
ATOM 731 O O . LYS A 1 92 ? 5.129 -3.485 0.364 1.00 82.19 92 LYS A O 1
ATOM 736 N N . GLN A 1 93 ? 4.112 -4.100 2.273 1.00 80.00 93 GLN A N 1
ATOM 737 C CA . GLN A 1 93 ? 4.354 -5.535 2.100 1.00 80.00 93 GLN A CA 1
ATOM 738 C C . GLN A 1 93 ? 3.629 -6.085 0.868 1.00 80.00 93 GLN A C 1
ATOM 740 O O . GLN A 1 93 ? 4.249 -6.783 0.065 1.00 80.00 93 GLN A O 1
ATOM 745 N N . ALA A 1 94 ? 2.376 -5.693 0.656 1.00 78.94 94 ALA A N 1
ATOM 746 C CA . ALA A 1 94 ? 1.597 -6.059 -0.515 1.00 78.94 94 ALA A CA 1
ATOM 747 C C . ALA A 1 94 ? 2.292 -5.610 -1.809 1.00 78.94 94 ALA A C 1
ATOM 749 O O . ALA A 1 94 ? 2.552 -6.437 -2.677 1.00 78.94 94 ALA A O 1
ATOM 750 N N . VAL A 1 95 ? 2.727 -4.346 -1.906 1.00 75.06 95 VAL A N 1
ATOM 751 C CA . VAL A 1 95 ? 3.462 -3.846 -3.087 1.00 75.06 95 VAL A CA 1
ATOM 752 C C . VAL A 1 95 ? 4.750 -4.635 -3.342 1.00 75.06 95 VAL A C 1
ATOM 754 O O . VAL A 1 95 ? 5.047 -4.960 -4.490 1.00 75.06 95 VAL A O 1
ATOM 757 N N . THR A 1 96 ? 5.491 -5.011 -2.295 1.00 75.06 96 THR A N 1
ATOM 758 C CA . THR A 1 96 ? 6.690 -5.853 -2.467 1.00 75.06 96 THR A CA 1
ATOM 759 C C . THR A 1 96 ? 6.363 -7.280 -2.920 1.00 75.06 96 THR A C 1
ATOM 761 O O . THR A 1 96 ? 7.103 -7.861 -3.715 1.00 75.06 96 THR A O 1
ATOM 764 N N . GLN A 1 97 ? 5.245 -7.851 -2.461 1.00 71.62 97 GLN A N 1
ATOM 765 C CA . GLN A 1 97 ? 4.808 -9.198 -2.843 1.00 71.62 97 GLN A CA 1
ATOM 766 C C . GLN A 1 97 ? 4.273 -9.273 -4.273 1.00 71.62 97 GLN A C 1
ATOM 768 O O . GLN A 1 97 ? 4.393 -10.321 -4.905 1.00 71.62 97 GLN A O 1
ATOM 773 N N . LEU A 1 98 ? 3.777 -8.163 -4.823 1.00 68.12 98 LEU A N 1
ATOM 774 C CA . LEU A 1 98 ? 3.293 -8.075 -6.203 1.00 68.12 98 LEU A CA 1
ATOM 775 C C . LEU A 1 98 ? 4.392 -8.302 -7.266 1.00 68.12 98 LEU A C 1
ATOM 777 O O . LEU A 1 98 ? 4.099 -8.262 -8.457 1.00 68.12 98 LEU A O 1
ATOM 781 N N . LYS A 1 99 ? 5.655 -8.549 -6.868 1.00 67.00 99 LYS A N 1
ATOM 782 C CA . LYS A 1 99 ? 6.810 -8.827 -7.752 1.00 67.00 99 LYS A CA 1
ATOM 783 C C . LYS A 1 99 ? 6.966 -7.815 -8.894 1.00 67.00 99 LYS A C 1
ATOM 785 O O . LYS A 1 99 ? 7.575 -8.117 -9.921 1.00 67.00 99 LYS A O 1
ATOM 790 N N . ILE A 1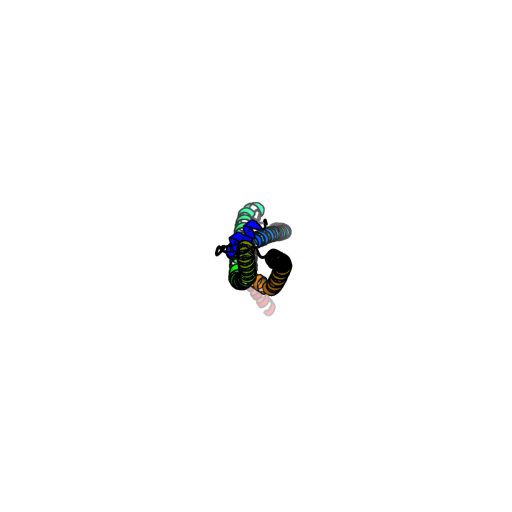 100 ? 6.498 -6.587 -8.671 1.00 66.00 100 ILE A N 1
ATOM 791 C CA . ILE A 1 100 ? 6.529 -5.477 -9.629 1.00 66.00 100 ILE A CA 1
ATOM 792 C C . ILE A 1 100 ? 7.958 -5.242 -10.144 1.00 66.00 100 ILE A C 1
ATOM 794 O O . ILE A 1 100 ? 8.172 -4.962 -11.326 1.00 66.00 100 ILE A O 1
ATOM 798 N N . ARG A 1 101 ? 8.953 -5.463 -9.280 1.00 61.84 101 ARG A N 1
ATOM 799 C CA . ARG A 1 101 ? 10.376 -5.393 -9.607 1.00 61.84 101 ARG A CA 1
ATOM 800 C C . ARG A 1 101 ? 10.795 -6.318 -10.751 1.00 61.84 101 ARG A C 1
ATOM 802 O O . ARG A 1 101 ? 11.479 -5.863 -11.656 1.00 61.84 101 ARG A O 1
ATOM 809 N N . GLY A 1 102 ? 10.361 -7.580 -10.754 1.00 64.44 102 GLY A N 1
ATOM 810 C CA . GLY A 1 102 ? 10.774 -8.554 -11.773 1.00 64.44 102 GLY A CA 1
ATOM 811 C C . GLY A 1 102 ? 10.268 -8.189 -13.169 1.00 64.44 102 GLY A C 1
ATOM 812 O O . GLY A 1 102 ? 11.008 -8.261 -14.148 1.00 64.44 102 GLY A O 1
ATOM 813 N N . THR A 1 103 ? 9.025 -7.719 -13.259 1.00 67.31 103 THR A N 1
ATOM 814 C CA . THR A 1 103 ? 8.437 -7.226 -14.512 1.00 67.31 103 THR A CA 1
ATOM 815 C C . THR A 1 103 ? 9.069 -5.913 -14.983 1.00 67.31 103 THR A C 1
ATOM 817 O O . THR A 1 103 ? 9.307 -5.736 -16.181 1.00 67.31 103 THR A O 1
ATOM 820 N N . ILE A 1 104 ? 9.395 -4.997 -14.063 1.00 67.75 104 ILE A N 1
ATOM 821 C CA . ILE A 1 104 ? 10.088 -3.743 -14.394 1.00 67.75 104 ILE A CA 1
ATOM 822 C C . ILE A 1 104 ? 11.522 -4.024 -14.867 1.00 67.75 104 ILE A C 1
ATOM 824 O O . ILE A 1 104 ? 11.942 -3.469 -15.880 1.00 67.75 104 ILE A O 1
ATOM 828 N N . ASP A 1 105 ? 12.257 -4.902 -14.183 1.00 68.12 105 ASP A N 1
ATOM 829 C CA . ASP A 1 105 ? 13.630 -5.272 -14.542 1.00 68.12 105 ASP A CA 1
ATOM 830 C C . ASP A 1 105 ? 13.678 -5.900 -15.943 1.00 68.12 105 ASP A C 1
ATOM 832 O O . ASP A 1 105 ? 14.421 -5.423 -16.801 1.00 68.12 105 ASP A O 1
ATOM 836 N N . LEU A 1 106 ? 12.811 -6.879 -16.235 1.00 67.88 106 LEU A N 1
ATOM 837 C CA . LEU A 1 106 ? 12.753 -7.532 -17.551 1.00 67.88 106 LEU A CA 1
ATOM 838 C C . LEU A 1 106 ? 12.433 -6.553 -18.690 1.00 67.88 106 LEU A C 1
ATOM 840 O O . LEU A 1 106 ? 13.051 -6.595 -19.759 1.00 67.88 106 LEU A O 1
ATOM 844 N N . THR A 1 107 ? 11.472 -5.652 -18.477 1.00 69.06 107 THR A N 1
ATOM 845 C CA . THR A 1 107 ? 11.072 -4.678 -19.504 1.00 69.06 107 THR A CA 1
ATOM 846 C C . THR A 1 107 ? 12.132 -3.598 -19.717 1.00 69.06 107 THR A C 1
ATOM 848 O O . THR A 1 107 ? 12.401 -3.217 -20.860 1.00 69.06 107 THR A O 1
ATOM 851 N N . ILE A 1 108 ? 12.789 -3.128 -18.653 1.00 70.69 108 ILE A N 1
ATOM 852 C CA . ILE A 1 108 ? 13.888 -2.160 -18.747 1.00 70.69 108 ILE A CA 1
ATOM 853 C C . ILE A 1 108 ? 15.125 -2.792 -19.396 1.00 70.69 108 ILE A C 1
ATOM 855 O O . ILE A 1 108 ? 15.744 -2.151 -20.252 1.00 70.69 108 ILE A O 1
ATOM 859 N N . ASP A 1 109 ? 15.462 -4.038 -19.066 1.00 73.06 109 ASP A N 1
ATOM 860 C CA . ASP A 1 109 ? 16.610 -4.741 -19.646 1.00 73.06 109 ASP A CA 1
ATOM 861 C C . ASP A 1 109 ? 16.419 -5.014 -21.138 1.00 73.06 109 ASP A C 1
ATOM 863 O O . ASP A 1 109 ? 17.317 -4.726 -21.935 1.00 73.06 109 ASP A O 1
ATOM 867 N N . SER A 1 110 ? 15.221 -5.440 -21.551 1.00 73.12 110 SER A N 1
ATOM 868 C CA . SER A 1 110 ? 14.873 -5.577 -22.971 1.00 73.12 110 SER A CA 1
ATOM 869 C C . SER A 1 110 ? 15.096 -4.265 -23.741 1.00 73.12 110 SER A C 1
ATOM 871 O O . SER A 1 110 ? 15.727 -4.245 -24.805 1.00 73.12 110 SER A O 1
ATOM 873 N N . ARG A 1 111 ? 14.692 -3.120 -23.167 1.00 72.38 111 ARG A N 1
ATOM 874 C CA . ARG A 1 111 ? 14.939 -1.798 -23.769 1.00 72.38 111 ARG A CA 1
ATOM 875 C C . ARG A 1 111 ? 16.418 -1.437 -23.823 1.00 72.38 111 ARG A C 1
ATOM 877 O O . ARG A 1 111 ? 16.850 -0.902 -24.844 1.00 72.38 111 ARG A O 1
ATOM 884 N N . ARG A 1 112 ? 17.194 -1.708 -22.766 1.00 74.31 112 ARG A N 1
ATOM 885 C CA . ARG A 1 112 ? 18.646 -1.454 -22.767 1.00 74.31 112 ARG A CA 1
ATOM 886 C C . ARG A 1 112 ? 19.339 -2.258 -23.859 1.00 74.31 112 ARG A C 1
ATOM 888 O O . ARG A 1 112 ? 20.204 -1.705 -24.528 1.00 74.31 112 ARG A O 1
ATOM 895 N N . ILE A 1 113 ? 18.948 -3.513 -24.084 1.00 77.56 113 ILE A N 1
ATOM 896 C CA . ILE A 1 113 ? 19.513 -4.353 -25.152 1.00 77.56 113 ILE A CA 1
ATOM 897 C C . ILE A 1 113 ? 19.238 -3.734 -26.526 1.00 77.56 113 ILE A C 1
ATOM 899 O O . ILE A 1 113 ? 20.164 -3.569 -27.323 1.00 77.56 113 ILE A O 1
ATOM 903 N N . VAL A 1 114 ? 17.989 -3.345 -26.800 1.00 77.88 114 VAL A N 1
ATOM 904 C CA . VAL A 1 114 ? 17.614 -2.723 -28.081 1.00 77.88 114 VAL A CA 1
ATOM 905 C C . VAL A 1 114 ? 18.331 -1.386 -28.278 1.00 77.88 114 VAL A C 1
ATOM 907 O O . VAL A 1 114 ? 18.890 -1.129 -29.342 1.00 77.88 114 VAL A O 1
ATOM 910 N N . LEU A 1 115 ? 18.374 -0.545 -27.245 1.00 78.38 115 LEU A N 1
ATOM 911 C CA . LEU A 1 115 ? 19.000 0.770 -27.333 1.00 78.38 115 LEU A CA 1
ATOM 912 C C . LEU A 1 115 ? 20.530 0.668 -27.453 1.00 78.38 115 LEU A C 1
ATOM 914 O O . LEU A 1 115 ? 21.106 1.386 -28.263 1.00 78.38 115 LEU A O 1
ATOM 918 N N . ARG A 1 116 ? 21.176 -0.292 -26.771 1.00 81.06 116 ARG A N 1
ATOM 919 C CA . ARG A 1 116 ? 22.598 -0.621 -26.978 1.00 81.06 116 ARG A CA 1
ATOM 920 C C . ARG A 1 116 ? 22.875 -1.046 -28.414 1.00 81.06 116 ARG A C 1
ATOM 922 O O . ARG A 1 116 ? 23.827 -0.541 -28.991 1.00 81.06 116 ARG A O 1
ATOM 929 N N . ARG A 1 117 ? 22.035 -1.897 -29.022 1.00 82.44 117 ARG A N 1
ATOM 930 C CA . ARG A 1 117 ? 22.190 -2.283 -30.440 1.00 82.44 117 ARG A CA 1
ATOM 931 C C . ARG A 1 117 ? 22.169 -1.065 -31.365 1.00 82.44 117 ARG A C 1
ATOM 933 O O . ARG A 1 117 ? 23.036 -0.956 -32.226 1.00 82.44 117 ARG A O 1
ATOM 940 N N . TYR A 1 118 ? 21.242 -0.128 -31.159 1.00 81.56 118 TYR A N 1
ATOM 941 C CA . TYR A 1 118 ? 21.201 1.115 -31.937 1.00 81.56 118 TYR A CA 1
ATOM 942 C C . TYR A 1 118 ? 22.430 2.002 -31.707 1.00 81.56 118 TYR A C 1
ATOM 944 O O . TYR A 1 118 ? 22.974 2.541 -32.668 1.00 81.56 118 TYR A O 1
ATOM 952 N N . THR A 1 119 ? 22.911 2.126 -30.466 1.00 80.38 119 THR A N 1
ATOM 953 C CA . THR A 1 119 ? 24.136 2.881 -30.163 1.00 80.38 119 THR A CA 1
ATOM 954 C C . THR A 1 119 ? 25.374 2.235 -30.789 1.00 80.38 119 THR A C 1
ATOM 956 O O . THR A 1 119 ? 26.196 2.938 -31.367 1.00 80.38 119 THR A O 1
ATOM 959 N N . THR A 1 120 ? 25.503 0.907 -30.742 1.00 84.81 120 THR A N 1
ATOM 960 C CA . THR A 1 120 ? 26.605 0.179 -31.387 1.00 84.81 120 THR A CA 1
ATOM 961 C C . THR A 1 120 ? 26.570 0.349 -32.905 1.00 84.81 120 THR A C 1
ATOM 963 O O . THR A 1 120 ? 27.602 0.641 -33.498 1.00 84.81 120 THR A O 1
ATOM 966 N N . LEU A 1 121 ? 25.393 0.244 -33.532 1.00 85.69 121 LEU A N 1
ATOM 967 C CA . LEU A 1 121 ? 25.231 0.489 -34.970 1.00 85.69 121 LEU A CA 1
ATOM 968 C C . LEU A 1 121 ? 25.605 1.923 -35.356 1.00 85.69 121 LEU A C 1
ATOM 970 O O . LEU A 1 121 ? 26.307 2.124 -36.342 1.00 85.69 121 LEU A O 1
ATOM 974 N N . PHE A 1 122 ? 25.187 2.912 -34.562 1.00 85.12 122 PHE A N 1
ATOM 975 C CA . PHE A 1 122 ? 25.577 4.305 -34.763 1.00 85.12 122 PHE A CA 1
ATOM 976 C C . PHE A 1 122 ? 27.100 4.485 -34.701 1.00 85.12 122 PHE A C 1
ATOM 978 O O . PHE A 1 122 ? 27.676 5.107 -35.589 1.00 85.12 122 PHE A O 1
ATOM 985 N N . LEU A 1 123 ? 27.758 3.902 -33.694 1.00 85.75 123 LEU A N 1
ATOM 986 C CA . LEU A 1 123 ? 29.212 3.985 -33.543 1.00 85.75 123 LEU A CA 1
ATOM 987 C C . LEU A 1 123 ? 29.951 3.308 -34.703 1.00 85.75 123 LEU A C 1
ATOM 989 O O . LEU A 1 123 ? 30.912 3.881 -35.200 1.00 85.75 123 LEU A O 1
ATOM 993 N N . ILE A 1 124 ? 29.486 2.146 -35.172 1.00 88.38 124 ILE A N 1
ATOM 994 C CA . ILE A 1 124 ? 30.073 1.446 -36.329 1.00 88.38 124 ILE A CA 1
ATOM 995 C C . ILE A 1 124 ? 29.936 2.282 -37.608 1.00 88.38 124 ILE A C 1
ATOM 997 O O . ILE A 1 124 ? 30.898 2.439 -38.355 1.00 88.38 124 ILE A O 1
ATOM 1001 N N . LEU A 1 125 ? 28.755 2.849 -37.866 1.00 86.00 125 LEU A N 1
ATOM 1002 C CA . LEU A 1 125 ? 28.543 3.707 -39.036 1.00 86.00 125 LEU A CA 1
ATOM 1003 C C . LEU A 1 125 ? 29.434 4.954 -38.979 1.00 86.00 125 LEU A C 1
ATOM 1005 O O . LEU A 1 125 ? 30.003 5.357 -39.991 1.00 86.00 125 LEU A O 1
ATOM 1009 N N . TYR A 1 126 ? 29.593 5.532 -37.788 1.00 84.81 126 TYR A N 1
ATOM 1010 C CA . TYR A 1 126 ? 30.425 6.711 -37.583 1.00 84.81 126 TYR A CA 1
ATOM 1011 C C . TYR A 1 126 ? 31.925 6.412 -37.737 1.00 84.81 126 TYR A C 1
ATOM 1013 O O . TYR A 1 126 ? 32.646 7.206 -38.341 1.00 84.81 126 TYR A O 1
ATOM 1021 N N . THR A 1 127 ? 32.413 5.261 -37.257 1.00 85.50 127 THR A N 1
ATOM 1022 C CA . THR A 1 127 ? 33.818 4.861 -37.447 1.00 85.50 127 THR A CA 1
ATOM 1023 C C . THR A 1 127 ? 34.130 4.569 -38.912 1.00 85.50 127 THR A C 1
ATOM 1025 O O . THR A 1 127 ? 35.161 5.020 -39.403 1.00 85.50 127 THR A O 1
ATOM 1028 N N . ILE A 1 128 ? 33.229 3.900 -39.640 1.00 85.81 128 ILE A N 1
ATOM 1029 C CA . ILE A 1 128 ? 33.376 3.652 -41.084 1.00 85.81 128 ILE A CA 1
ATOM 1030 C C . ILE A 1 128 ? 33.404 4.976 -41.863 1.00 85.81 128 ILE A C 1
ATOM 1032 O O . ILE A 1 128 ? 34.272 5.163 -42.716 1.00 85.81 128 ILE A O 1
ATOM 1036 N N . ALA A 1 129 ? 32.514 5.920 -41.532 1.00 84.75 129 ALA A N 1
ATOM 1037 C CA . ALA A 1 129 ? 32.513 7.258 -42.126 1.00 84.75 129 ALA A CA 1
ATOM 1038 C C . ALA A 1 129 ? 33.837 8.000 -41.881 1.00 84.75 129 ALA A C 1
ATOM 1040 O O . ALA A 1 129 ? 34.383 8.604 -42.803 1.00 84.75 129 ALA A O 1
ATOM 1041 N N . GLY A 1 130 ? 34.366 7.926 -40.655 1.00 81.69 130 GLY A N 1
ATOM 1042 C CA . GLY A 1 130 ? 35.639 8.542 -40.285 1.00 81.69 130 GLY A CA 1
ATOM 1043 C C . GLY A 1 130 ? 36.832 7.947 -41.037 1.00 81.69 130 GLY A C 1
ATOM 1044 O O . GLY A 1 130 ? 37.660 8.695 -41.554 1.00 81.69 130 GLY A O 1
ATOM 1045 N N . ILE A 1 131 ? 36.889 6.617 -41.164 1.00 85.81 131 ILE A N 1
ATOM 1046 C CA . ILE A 1 131 ? 37.942 5.920 -41.917 1.00 85.81 131 ILE A CA 1
ATOM 1047 C C . ILE A 1 131 ? 37.890 6.333 -43.396 1.00 85.81 131 ILE A C 1
ATOM 1049 O O . ILE A 1 131 ? 38.898 6.771 -43.944 1.00 85.81 131 ILE A O 1
ATOM 1053 N N . LEU A 1 132 ? 36.715 6.276 -44.034 1.00 83.06 132 LEU A N 1
ATOM 1054 C CA . LEU A 1 132 ? 36.538 6.651 -45.445 1.00 83.06 132 LEU A CA 1
ATOM 1055 C C . LEU A 1 132 ? 36.822 8.135 -45.714 1.00 83.06 132 LEU A C 1
ATOM 1057 O O . LEU A 1 132 ? 37.356 8.474 -46.770 1.00 83.06 132 LEU A O 1
ATOM 1061 N N . GLY A 1 133 ? 36.496 9.011 -44.760 1.00 80.12 133 GLY A N 1
ATOM 1062 C CA . GLY A 1 133 ? 36.830 10.433 -44.827 1.00 80.12 133 GLY A CA 1
ATOM 1063 C C . GLY A 1 133 ? 38.337 10.679 -44.753 1.00 80.12 133 GLY A C 1
ATOM 1064 O O . GLY A 1 133 ? 38.856 11.498 -45.507 1.00 80.12 133 GLY A O 1
ATOM 1065 N N . GLY A 1 134 ? 39.051 9.918 -43.916 1.00 81.44 134 GLY A N 1
ATOM 1066 C CA . GLY A 1 134 ? 40.514 9.958 -43.829 1.00 81.44 134 GLY A CA 1
ATOM 1067 C C . GLY A 1 134 ? 41.222 9.492 -45.106 1.00 81.44 134 GLY A C 1
ATOM 1068 O O . GLY A 1 134 ? 42.288 10.007 -45.430 1.00 81.44 134 GLY A O 1
ATOM 1069 N N . PHE A 1 135 ? 40.610 8.581 -45.871 1.00 83.25 135 PHE A N 1
ATOM 1070 C CA . PHE A 1 135 ? 41.110 8.133 -47.179 1.00 83.25 135 PHE A CA 1
ATOM 1071 C C . PHE A 1 135 ? 40.781 9.090 -48.344 1.00 83.25 135 PHE A C 1
ATOM 1073 O O . PHE A 1 135 ? 41.142 8.804 -49.484 1.00 83.25 135 PHE A O 1
ATOM 1080 N N . GLY A 1 136 ? 40.120 10.228 -48.093 1.00 73.56 136 GLY A N 1
ATOM 1081 C CA . GLY A 1 136 ? 39.908 11.281 -49.097 1.00 73.56 136 GLY A CA 1
ATOM 1082 C C . GLY A 1 136 ? 38.825 10.989 -50.146 1.00 73.56 136 GLY A C 1
ATOM 1083 O O . GLY A 1 136 ? 38.726 11.697 -51.147 1.00 73.56 136 GLY A O 1
ATOM 1084 N N . ILE A 1 137 ? 37.985 9.971 -49.935 1.00 74.38 137 ILE A N 1
ATOM 1085 C CA . ILE A 1 137 ? 36.868 9.643 -50.830 1.00 74.38 137 ILE A CA 1
ATOM 1086 C C . ILE A 1 137 ? 35.714 10.609 -50.525 1.00 74.38 137 ILE A C 1
ATOM 1088 O O . ILE A 1 137 ? 35.022 10.454 -49.526 1.00 74.38 137 ILE A O 1
ATOM 1092 N N . ALA A 1 138 ? 35.499 11.624 -51.364 1.00 66.62 138 ALA A N 1
ATOM 1093 C CA . ALA A 1 138 ? 34.660 12.779 -51.015 1.00 66.62 138 ALA A CA 1
ATOM 1094 C C . ALA A 1 138 ? 33.149 12.497 -50.818 1.00 66.62 138 ALA A C 1
ATOM 1096 O O . ALA A 1 138 ? 32.484 13.223 -50.081 1.00 66.62 138 ALA A O 1
ATOM 1097 N N . THR A 1 139 ? 32.576 11.471 -51.458 1.00 74.94 139 THR A N 1
ATOM 1098 C CA . THR A 1 139 ? 31.110 11.258 -51.503 1.00 74.94 139 THR A CA 1
ATOM 1099 C C . THR A 1 139 ? 30.585 10.239 -50.489 1.00 74.94 139 THR A C 1
ATOM 1101 O O . THR A 1 139 ? 29.508 10.421 -49.925 1.00 74.94 139 THR A O 1
ATOM 1104 N N . TRP A 1 140 ? 31.342 9.176 -50.218 1.00 75.94 140 TRP A N 1
ATOM 1105 C CA . TRP A 1 140 ? 30.917 8.062 -49.362 1.00 75.94 140 TRP A CA 1
ATOM 1106 C C . TRP A 1 140 ? 30.747 8.401 -47.864 1.00 75.94 140 TRP A C 1
ATOM 1108 O O . TRP A 1 140 ? 29.778 7.922 -47.270 1.00 75.94 140 TRP A O 1
ATOM 1118 N N . PRO A 1 141 ? 31.584 9.247 -47.229 1.00 79.44 141 PRO A N 1
ATOM 1119 C CA . PRO A 1 141 ? 31.447 9.601 -45.812 1.00 79.44 141 PRO A CA 1
ATOM 1120 C C . PRO A 1 141 ? 30.110 10.276 -45.478 1.00 79.44 141 PRO A C 1
ATOM 1122 O O . PRO A 1 141 ? 29.512 9.982 -44.444 1.00 79.44 141 PRO A O 1
ATOM 1125 N N . TRP A 1 142 ? 29.594 11.126 -46.373 1.00 80.12 142 TRP A N 1
ATOM 1126 C CA . TRP A 1 142 ? 28.310 11.809 -46.184 1.00 80.12 142 TRP A CA 1
ATOM 1127 C C . TRP A 1 142 ? 27.122 10.844 -46.155 1.00 80.12 142 TRP A C 1
ATOM 1129 O O . TRP A 1 142 ? 26.193 11.041 -45.370 1.00 80.12 142 TRP A O 1
ATOM 1139 N N . VAL A 1 143 ? 27.170 9.766 -46.947 1.00 84.12 143 VAL A N 1
ATOM 1140 C CA . VAL A 1 143 ? 26.134 8.720 -46.952 1.00 84.12 143 VAL A CA 1
ATOM 1141 C C . VAL A 1 143 ? 26.084 8.011 -45.597 1.00 84.12 143 VAL A C 1
ATOM 1143 O O . VAL A 1 143 ? 25.007 7.854 -45.020 1.00 84.12 143 VAL A O 1
ATOM 1146 N N . PHE A 1 144 ? 27.243 7.650 -45.041 1.00 80.94 144 PHE A N 1
ATOM 1147 C CA . PHE A 1 144 ? 27.320 7.002 -43.729 1.00 80.94 144 PHE A CA 1
ATOM 1148 C C . PHE A 1 144 ? 26.901 7.932 -42.582 1.00 80.94 144 PHE A C 1
ATOM 1150 O O . PHE A 1 144 ? 26.223 7.483 -41.658 1.00 80.94 144 PHE A O 1
ATOM 1157 N N . ILE A 1 145 ? 27.220 9.229 -42.659 1.00 83.62 145 ILE A N 1
ATOM 1158 C CA . ILE A 1 145 ? 26.769 10.227 -41.675 1.00 83.62 145 ILE A CA 1
ATOM 1159 C C . ILE A 1 145 ? 25.242 10.386 -41.710 1.00 83.62 145 ILE A C 1
ATOM 1161 O O . ILE A 1 145 ? 24.613 10.379 -40.652 1.00 83.62 145 ILE A O 1
ATOM 1165 N N . MET A 1 146 ? 24.635 10.470 -42.899 1.00 84.81 146 MET A N 1
ATOM 1166 C CA . MET A 1 146 ? 23.174 10.544 -43.055 1.00 84.81 146 MET A CA 1
ATOM 1167 C C . MET A 1 146 ? 22.467 9.280 -42.552 1.00 84.81 146 MET A C 1
ATOM 1169 O O . MET A 1 146 ? 21.408 9.349 -41.927 1.00 84.81 146 MET A O 1
ATOM 1173 N N . MET A 1 147 ? 23.067 8.111 -42.776 1.00 84.62 147 MET A N 1
ATOM 1174 C CA . MET A 1 147 ? 22.553 6.853 -42.240 1.00 84.62 147 MET A CA 1
ATOM 1175 C C . MET A 1 147 ? 22.640 6.822 -40.707 1.00 84.62 147 MET A C 1
ATOM 1177 O O . MET A 1 147 ? 21.687 6.422 -40.037 1.00 84.62 147 MET A O 1
ATOM 1181 N N . ALA A 1 148 ? 23.746 7.305 -40.135 1.00 83.31 148 ALA A N 1
ATOM 1182 C CA . ALA A 1 148 ? 23.956 7.370 -38.692 1.00 83.31 148 ALA A CA 1
ATOM 1183 C C . ALA A 1 148 ? 22.961 8.322 -37.995 1.00 83.31 148 ALA A C 1
ATOM 1185 O O . ALA A 1 148 ? 22.377 7.965 -36.967 1.00 83.31 148 ALA A O 1
ATOM 1186 N N . THR A 1 149 ? 22.693 9.503 -38.562 1.00 84.19 149 THR A N 1
ATOM 1187 C CA . THR A 1 149 ? 21.653 10.413 -38.046 1.00 84.19 149 THR A CA 1
ATOM 1188 C C . THR A 1 149 ? 20.251 9.818 -38.170 1.00 84.19 149 THR A C 1
ATOM 1190 O O . THR A 1 149 ? 19.454 9.962 -37.241 1.00 84.19 149 THR A O 1
ATOM 1193 N N . GLY A 1 150 ? 19.960 9.077 -39.244 1.00 85.00 150 GLY A N 1
ATOM 1194 C CA . GLY A 1 150 ? 18.714 8.315 -39.381 1.00 85.00 150 GLY A CA 1
ATOM 1195 C C . GLY A 1 150 ? 18.524 7.282 -38.264 1.00 85.00 150 GLY A C 1
ATOM 1196 O O . GLY A 1 150 ? 17.456 7.214 -37.650 1.00 85.00 150 GLY A O 1
ATOM 1197 N N . VAL A 1 151 ? 19.579 6.533 -37.927 1.00 84.25 151 VAL A N 1
ATOM 1198 C CA . VAL A 1 151 ? 19.571 5.560 -36.820 1.00 84.25 151 VAL A CA 1
ATOM 1199 C C . VAL A 1 151 ? 19.316 6.240 -35.469 1.00 84.25 151 VAL A C 1
ATOM 1201 O O . VAL A 1 151 ? 18.512 5.739 -34.680 1.00 84.25 151 VAL A O 1
ATOM 1204 N N . LEU A 1 152 ? 19.921 7.405 -35.206 1.00 80.50 152 LEU A N 1
ATOM 1205 C CA . LEU A 1 152 ? 19.635 8.185 -33.993 1.00 80.50 152 LEU A CA 1
ATOM 1206 C C . LEU A 1 152 ? 18.187 8.687 -33.945 1.00 80.50 152 LEU A C 1
ATOM 1208 O O . LEU A 1 152 ? 17.555 8.634 -32.888 1.00 80.50 152 LEU A O 1
ATOM 1212 N N . GLY A 1 153 ? 17.645 9.140 -35.078 1.00 80.56 153 GLY A N 1
ATOM 1213 C CA . GLY A 1 153 ? 16.247 9.557 -35.193 1.00 80.56 153 GLY A CA 1
ATOM 1214 C C . GLY A 1 153 ? 15.278 8.418 -34.863 1.00 80.56 153 GLY A C 1
ATOM 1215 O O . GLY A 1 153 ? 14.374 8.588 -34.041 1.00 80.56 153 GLY A O 1
ATOM 1216 N N . LEU A 1 154 ? 15.514 7.229 -35.426 1.00 83.25 154 LEU A N 1
ATOM 1217 C CA . LEU A 1 154 ? 14.730 6.026 -35.133 1.00 83.25 154 LEU A CA 1
ATOM 1218 C C . LEU A 1 154 ? 14.846 5.608 -33.663 1.00 83.25 154 LEU A C 1
ATOM 1220 O O . LEU A 1 154 ? 13.829 5.323 -33.030 1.00 83.25 154 LEU A O 1
ATOM 1224 N N . ALA A 1 155 ? 16.049 5.645 -33.086 1.00 78.06 155 ALA A N 1
ATOM 1225 C CA . ALA A 1 155 ? 16.257 5.356 -31.668 1.00 78.06 155 ALA A CA 1
ATOM 1226 C C . ALA A 1 155 ? 15.509 6.354 -30.763 1.00 78.06 155 ALA A C 1
ATOM 1228 O O . ALA A 1 155 ? 14.891 5.958 -29.770 1.00 78.06 155 ALA A O 1
ATOM 1229 N N . ALA A 1 156 ? 15.492 7.642 -31.122 1.00 76.06 156 ALA A N 1
ATOM 1230 C CA . ALA A 1 156 ? 14.755 8.671 -30.394 1.00 76.06 156 ALA A CA 1
ATOM 1231 C C . ALA A 1 156 ? 13.235 8.443 -30.455 1.00 76.06 156 ALA A C 1
ATOM 1233 O O . ALA A 1 156 ? 12.563 8.512 -29.420 1.00 76.06 156 ALA A O 1
ATOM 1234 N N . ILE A 1 157 ? 12.689 8.121 -31.631 1.00 81.75 157 ILE A N 1
ATOM 1235 C CA . ILE A 1 157 ? 11.265 7.798 -31.812 1.00 81.75 157 ILE A CA 1
ATOM 1236 C C . ILE A 1 157 ? 10.897 6.537 -31.021 1.00 81.75 157 ILE A C 1
ATOM 1238 O O . ILE A 1 157 ? 9.935 6.554 -30.245 1.00 81.75 157 ILE A O 1
ATOM 1242 N N . TYR A 1 158 ? 11.706 5.481 -31.135 1.00 79.19 158 TYR A N 1
ATOM 1243 C CA . TYR A 1 158 ? 11.533 4.240 -30.384 1.00 79.19 158 TYR A CA 1
ATOM 1244 C C . TYR A 1 158 ? 11.539 4.493 -28.872 1.00 79.19 158 TYR A C 1
ATOM 1246 O O . TYR A 1 158 ? 10.668 4.005 -28.152 1.00 79.19 158 TYR A O 1
ATOM 1254 N N . SER A 1 159 ? 12.457 5.330 -28.374 1.00 73.56 159 SER A N 1
ATOM 1255 C CA . SER A 1 159 ? 12.528 5.676 -26.950 1.00 73.56 159 SER A CA 1
ATOM 1256 C C . SER A 1 159 ? 11.237 6.330 -26.435 1.00 73.56 159 SER A C 1
ATOM 1258 O O . SER A 1 159 ? 10.780 6.009 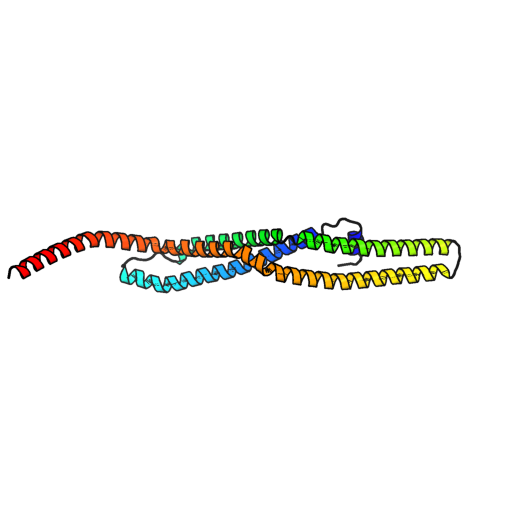-25.331 1.00 73.56 159 SER A O 1
ATOM 1260 N N . LYS A 1 160 ? 10.610 7.197 -27.244 1.00 75.12 160 LYS A N 1
ATOM 1261 C CA . LYS A 1 160 ? 9.367 7.897 -26.897 1.00 75.12 160 LYS A CA 1
ATOM 1262 C C . LYS A 1 160 ? 8.158 6.967 -26.936 1.00 75.12 160 LYS A C 1
ATOM 1264 O O . LYS A 1 160 ? 7.369 6.973 -25.992 1.00 75.12 160 LYS A O 1
ATOM 1269 N N . LEU A 1 161 ? 8.018 6.170 -27.995 1.00 75.94 161 LEU A N 1
ATOM 1270 C CA . LEU A 1 161 ? 6.920 5.207 -28.143 1.00 75.94 161 LEU A CA 1
ATOM 1271 C C . LEU A 1 161 ? 6.973 4.139 -27.054 1.00 75.94 161 LEU A C 1
ATOM 1273 O O . LEU A 1 161 ? 5.985 3.900 -26.364 1.00 75.94 161 LEU A O 1
ATOM 1277 N N . SER A 1 162 ? 8.156 3.573 -26.832 1.00 73.25 162 SER A N 1
ATOM 1278 C CA . SER A 1 162 ? 8.365 2.538 -25.828 1.00 73.25 162 SER A CA 1
ATOM 1279 C C . SER A 1 162 ? 8.116 3.051 -24.405 1.00 73.25 162 SER A C 1
ATOM 1281 O O . SER A 1 162 ? 7.581 2.315 -23.587 1.00 73.25 162 SER A O 1
ATOM 1283 N N . ARG A 1 163 ? 8.389 4.332 -24.104 1.00 71.38 163 ARG A N 1
ATOM 1284 C CA . ARG A 1 163 ? 8.008 4.929 -22.810 1.00 71.38 163 ARG A CA 1
ATOM 1285 C C . ARG A 1 163 ? 6.490 4.931 -22.603 1.00 71.38 163 ARG A C 1
ATOM 1287 O O . ARG A 1 163 ? 6.037 4.606 -21.512 1.00 71.38 163 ARG A O 1
ATOM 1294 N N . LYS A 1 164 ? 5.716 5.307 -23.627 1.00 72.31 164 LYS A N 1
ATOM 1295 C CA . LYS A 1 164 ? 4.246 5.332 -23.543 1.00 72.31 164 LYS A CA 1
ATOM 1296 C C . LYS A 1 164 ? 3.665 3.928 -23.388 1.00 72.31 164 LYS A C 1
ATOM 1298 O O . LYS A 1 164 ? 2.790 3.744 -22.551 1.00 72.31 164 LYS A O 1
ATOM 1303 N N . ALA A 1 165 ? 4.174 2.966 -24.159 1.00 72.88 165 ALA A N 1
ATOM 1304 C CA . ALA A 1 165 ? 3.767 1.568 -24.054 1.00 72.88 165 ALA A CA 1
ATOM 1305 C C . ALA A 1 165 ? 4.040 1.019 -22.647 1.00 72.88 165 ALA A C 1
ATOM 1307 O O . ALA A 1 165 ? 3.132 0.515 -22.008 1.00 72.88 165 ALA A O 1
ATOM 1308 N N . LEU A 1 166 ? 5.238 1.259 -22.107 1.00 68.81 166 LEU A N 1
ATOM 1309 C CA . LEU A 1 166 ? 5.629 0.759 -20.788 1.00 68.81 166 LEU A CA 1
ATOM 1310 C C . LEU A 1 166 ? 4.784 1.362 -19.658 1.00 68.81 166 LEU A C 1
ATOM 1312 O O . LEU A 1 166 ? 4.376 0.643 -18.756 1.00 68.81 166 LEU A O 1
ATOM 1316 N N . CYS A 1 167 ? 4.454 2.657 -19.721 1.00 68.69 167 CYS A N 1
ATOM 1317 C CA . CYS A 1 167 ? 3.508 3.248 -18.770 1.00 68.69 167 CYS A CA 1
ATOM 1318 C C . CYS A 1 167 ? 2.109 2.627 -18.877 1.00 68.69 167 CYS A C 1
ATOM 1320 O O . CYS A 1 167 ? 1.460 2.437 -17.854 1.00 68.69 167 CYS A O 1
ATOM 1322 N N . ARG A 1 168 ? 1.637 2.320 -20.091 1.00 75.25 168 ARG A N 1
ATOM 1323 C CA . ARG A 1 168 ? 0.322 1.704 -20.297 1.00 75.25 168 ARG A CA 1
ATOM 1324 C C . ARG A 1 168 ? 0.288 0.273 -19.769 1.00 75.25 168 ARG A C 1
ATOM 1326 O O . ARG A 1 168 ? -0.584 -0.030 -18.966 1.00 75.25 168 ARG A O 1
ATOM 1333 N N . ASP A 1 169 ? 1.255 -0.549 -20.159 1.00 72.81 169 ASP A N 1
ATOM 1334 C CA . ASP A 1 169 ? 1.350 -1.949 -19.739 1.00 72.81 169 ASP A CA 1
ATOM 1335 C C . ASP A 1 169 ? 1.516 -2.037 -18.212 1.00 72.81 169 ASP A C 1
ATOM 1337 O O . ASP A 1 169 ? 0.935 -2.896 -17.556 1.00 72.81 169 ASP A O 1
ATOM 1341 N N . PHE A 1 170 ? 2.237 -1.077 -17.621 1.00 68.38 170 PHE A N 1
ATOM 1342 C CA . PHE A 1 170 ? 2.348 -0.949 -16.172 1.00 68.38 170 PHE A CA 1
ATOM 1343 C C . PHE A 1 170 ? 1.015 -0.606 -15.501 1.00 68.38 170 PHE A C 1
ATOM 1345 O O . PHE A 1 170 ? 0.657 -1.234 -14.509 1.00 68.38 170 PHE A O 1
ATOM 1352 N N . MET A 1 171 ? 0.263 0.370 -16.025 1.00 69.88 171 MET A N 1
ATOM 1353 C CA . MET A 1 171 ? -1.063 0.698 -15.484 1.00 69.88 171 MET A CA 1
ATOM 1354 C C . MET A 1 171 ? -2.038 -0.475 -15.603 1.00 69.88 171 MET A C 1
ATOM 1356 O O . MET A 1 171 ? -2.858 -0.678 -14.712 1.00 69.88 171 MET A O 1
ATOM 1360 N N . GLU A 1 172 ? -1.964 -1.231 -16.695 1.00 76.44 172 GLU A N 1
ATOM 1361 C CA . GLU A 1 172 ? -2.822 -2.388 -16.933 1.00 76.44 172 GLU A CA 1
ATOM 1362 C C . GLU A 1 172 ? -2.486 -3.534 -15.973 1.00 76.44 172 GLU A C 1
ATOM 1364 O O . GLU A 1 172 ? -3.383 -4.048 -15.307 1.00 76.44 172 GLU A O 1
ATOM 1369 N N . GLY A 1 173 ? -1.196 -3.826 -15.774 1.00 70.19 173 GLY A N 1
ATOM 1370 C CA . GLY A 1 173 ? -0.744 -4.756 -14.737 1.00 70.19 173 GLY A CA 1
ATOM 1371 C C . GLY A 1 173 ? -1.148 -4.306 -13.330 1.00 70.19 173 GLY A C 1
ATOM 1372 O O . GLY A 1 173 ? -1.617 -5.108 -12.532 1.00 70.19 173 GLY A O 1
ATOM 1373 N N . PHE A 1 174 ? -1.061 -3.009 -13.023 1.00 69.75 174 PHE A N 1
ATOM 1374 C CA . PHE A 1 174 ? -1.490 -2.481 -11.723 1.00 69.75 174 PHE A CA 1
ATOM 1375 C C . PHE A 1 174 ? -3.002 -2.624 -11.496 1.00 69.75 174 PHE A C 1
ATOM 1377 O O . PHE A 1 174 ? -3.450 -2.830 -10.369 1.00 69.75 174 PHE A O 1
ATOM 1384 N N . LYS A 1 175 ? -3.801 -2.527 -12.565 1.00 74.50 175 LYS A N 1
ATOM 1385 C CA . LYS A 1 175 ? -5.252 -2.718 -12.507 1.00 74.50 175 LYS A CA 1
ATOM 1386 C C . LYS A 1 175 ? -5.615 -4.165 -12.179 1.00 74.50 175 LYS A C 1
ATOM 1388 O O . LYS A 1 175 ? -6.521 -4.371 -11.378 1.00 74.50 175 LYS A O 1
ATOM 1393 N N . ASP A 1 176 ? -4.899 -5.127 -12.753 1.00 76.25 176 ASP A N 1
ATOM 1394 C CA . ASP A 1 176 ? -5.094 -6.556 -12.486 1.00 76.25 176 ASP A CA 1
ATOM 1395 C C . ASP A 1 176 ? -4.698 -6.915 -11.041 1.00 76.25 176 ASP A C 1
ATOM 1397 O O . ASP A 1 176 ? -5.426 -7.577 -10.305 1.00 76.25 176 ASP A O 1
ATOM 1401 N N . LEU A 1 177 ? -3.595 -6.330 -10.568 1.00 72.25 177 LEU A N 1
ATOM 1402 C CA . LEU A 1 177 ? -3.075 -6.530 -9.213 1.00 72.25 177 LEU A CA 1
ATOM 1403 C C . LEU A 1 177 ? -3.891 -5.824 -8.117 1.00 72.25 177 LEU A C 1
ATOM 1405 O O . LEU A 1 177 ? -3.658 -6.061 -6.930 1.00 72.25 177 LEU A O 1
ATOM 1409 N N . ARG A 1 178 ? -4.854 -4.968 -8.485 1.00 76.81 178 ARG A N 1
ATOM 1410 C CA . ARG A 1 178 ? -5.694 -4.229 -7.533 1.00 76.81 178 ARG A CA 1
ATOM 1411 C C . ARG A 1 178 ? -6.497 -5.161 -6.631 1.00 76.81 178 ARG A C 1
ATOM 1413 O O . ARG A 1 178 ? -6.645 -4.850 -5.453 1.00 76.81 178 ARG A O 1
ATOM 1420 N N . HIS A 1 179 ? -7.010 -6.265 -7.171 1.00 79.50 179 HIS A N 1
ATOM 1421 C CA . HIS A 1 179 ? -7.780 -7.237 -6.393 1.00 79.50 179 HIS A CA 1
ATOM 1422 C C . HIS A 1 179 ? -6.891 -7.929 -5.363 1.00 79.50 179 HIS A C 1
ATOM 1424 O O . HIS A 1 179 ? -7.167 -7.841 -4.175 1.00 79.50 179 HIS A O 1
ATOM 1430 N N . THR A 1 180 ? -5.742 -8.455 -5.787 1.00 80.44 180 THR A N 1
ATOM 1431 C CA . THR A 1 180 ? -4.754 -9.065 -4.887 1.00 80.44 180 THR A CA 1
ATOM 1432 C C . THR A 1 180 ? -4.269 -8.094 -3.808 1.00 80.44 180 THR A C 1
ATOM 1434 O O . THR A 1 180 ? -4.083 -8.474 -2.654 1.00 80.44 180 THR A O 1
ATOM 1437 N N . PHE A 1 181 ? -4.079 -6.821 -4.163 1.00 79.25 181 PHE A N 1
ATOM 1438 C CA . PHE A 1 181 ? -3.723 -5.775 -3.207 1.00 79.25 181 PHE A CA 1
ATOM 1439 C C . PHE A 1 181 ? -4.850 -5.512 -2.198 1.00 79.25 181 PHE A C 1
ATOM 1441 O O . PHE A 1 181 ? -4.583 -5.428 -1.000 1.00 79.25 181 PHE A O 1
ATOM 1448 N N . ALA A 1 182 ? -6.100 -5.418 -2.657 1.00 81.38 182 ALA A N 1
ATOM 1449 C CA . ALA A 1 182 ? -7.260 -5.245 -1.787 1.00 81.38 182 ALA A CA 1
ATOM 1450 C C . ALA A 1 182 ? -7.430 -6.436 -0.832 1.00 81.38 182 ALA A C 1
ATOM 1452 O O . ALA A 1 182 ? -7.534 -6.217 0.371 1.00 81.38 182 ALA A O 1
ATOM 1453 N N . ASP A 1 183 ? -7.346 -7.665 -1.341 1.00 83.88 183 ASP A N 1
ATOM 1454 C CA . ASP A 1 183 ? -7.455 -8.894 -0.547 1.00 83.88 183 ASP A CA 1
ATOM 1455 C C . ASP A 1 183 ? -6.356 -8.959 0.525 1.00 83.88 183 ASP A C 1
ATOM 1457 O O . ASP A 1 183 ? -6.607 -9.324 1.673 1.00 83.88 183 ASP A O 1
ATOM 1461 N N . SER A 1 184 ? -5.132 -8.527 0.190 1.00 81.25 184 SER A N 1
ATOM 1462 C CA . SER A 1 184 ? -4.022 -8.483 1.151 1.00 81.25 184 SER A CA 1
ATOM 1463 C C . SER A 1 184 ? -4.222 -7.460 2.275 1.00 81.25 184 SER A C 1
ATOM 1465 O O . SER A 1 184 ? -3.735 -7.664 3.384 1.00 81.25 184 SER A O 1
ATOM 1467 N N . LEU A 1 185 ? -4.945 -6.368 2.006 1.00 84.25 185 LEU A N 1
ATOM 1468 C CA . LEU A 1 185 ? -5.254 -5.325 2.987 1.00 84.25 185 LEU A CA 1
ATOM 1469 C C . LEU A 1 185 ? -6.538 -5.607 3.767 1.00 84.25 185 LEU A C 1
ATOM 1471 O O . LEU A 1 185 ? -6.725 -5.045 4.844 1.00 84.25 185 LEU A O 1
ATOM 1475 N N . GLU A 1 186 ? -7.422 -6.454 3.242 1.00 86.06 186 GLU A N 1
ATOM 1476 C CA . GLU A 1 186 ? -8.747 -6.701 3.802 1.00 86.06 186 GLU A CA 1
ATOM 1477 C C . GLU A 1 186 ? -8.675 -7.227 5.239 1.00 86.06 186 GLU A C 1
ATOM 1479 O O . GLU A 1 186 ? -9.397 -6.738 6.110 1.00 86.06 186 GLU A O 1
ATOM 1484 N N . SER A 1 187 ? -7.786 -8.190 5.503 1.00 84.38 187 SER A N 1
ATOM 1485 C CA . SER A 1 187 ? -7.614 -8.754 6.847 1.00 84.38 187 SER A CA 1
ATOM 1486 C C . SER A 1 187 ? -7.150 -7.690 7.840 1.00 84.38 187 SER A C 1
ATOM 1488 O O . SER A 1 187 ? -7.772 -7.509 8.884 1.00 84.38 187 SER A O 1
ATOM 1490 N N . ASP A 1 188 ? -6.109 -6.931 7.490 1.00 84.69 188 ASP A N 1
ATOM 1491 C CA . ASP A 1 188 ? -5.557 -5.890 8.362 1.00 84.69 188 ASP A CA 1
ATOM 1492 C C . ASP A 1 188 ? -6.541 -4.740 8.595 1.00 84.69 188 ASP A C 1
ATOM 1494 O O . ASP A 1 188 ? -6.596 -4.170 9.689 1.00 84.69 188 ASP A O 1
ATOM 1498 N N . TYR A 1 189 ? -7.348 -4.416 7.582 1.00 84.06 189 TYR A N 1
ATOM 1499 C CA . TYR A 1 189 ? -8.432 -3.452 7.705 1.00 84.06 189 TYR A CA 1
ATOM 1500 C C . TYR A 1 189 ? -9.504 -3.950 8.679 1.00 84.06 189 TYR A C 1
ATOM 1502 O O . TYR A 1 189 ? -9.844 -3.243 9.630 1.00 84.06 189 TYR A O 1
ATOM 1510 N N . LYS A 1 190 ? -10.005 -5.178 8.490 1.00 86.75 190 LYS A N 1
ATOM 1511 C CA . LYS A 1 190 ? -11.024 -5.792 9.358 1.00 86.75 190 LYS A CA 1
ATOM 1512 C C . LYS A 1 190 ? -10.553 -5.895 10.804 1.00 86.75 190 LYS A C 1
ATOM 1514 O O . LYS A 1 190 ? -11.310 -5.551 11.711 1.00 86.75 190 LYS A O 1
ATOM 1519 N N . ASP A 1 191 ? -9.312 -6.315 11.022 1.00 85.56 191 ASP A N 1
ATOM 1520 C CA . ASP A 1 191 ? -8.726 -6.409 12.357 1.00 85.56 191 ASP A CA 1
ATOM 1521 C C . ASP A 1 191 ? -8.583 -5.034 13.008 1.00 85.56 191 ASP A C 1
ATOM 1523 O O . ASP A 1 191 ? -8.886 -4.867 14.189 1.00 85.56 191 ASP A O 1
ATOM 1527 N N . GLY A 1 192 ? -8.193 -4.024 12.230 1.00 82.69 192 GLY A N 1
ATOM 1528 C CA . GLY A 1 192 ? -8.147 -2.640 12.677 1.00 82.69 192 GLY A CA 1
ATOM 1529 C C . GLY A 1 192 ? -9.505 -2.096 13.117 1.00 82.69 192 GLY A C 1
ATOM 1530 O O . GLY A 1 192 ? -9.633 -1.542 14.208 1.00 82.69 192 GLY A O 1
ATOM 1531 N N . VAL A 1 193 ? -10.540 -2.303 12.301 1.00 84.00 193 VAL A N 1
ATOM 1532 C CA . VAL A 1 193 ? -11.923 -1.920 12.626 1.00 84.00 193 VAL A CA 1
ATOM 1533 C C . VAL A 1 193 ? -12.429 -2.677 13.857 1.00 84.00 193 VAL A C 1
ATOM 1535 O O . VAL A 1 193 ? -13.075 -2.096 14.729 1.00 84.00 193 VAL A O 1
ATOM 1538 N N . ARG A 1 194 ? -12.108 -3.969 13.974 1.00 85.81 194 ARG A N 1
ATOM 1539 C CA . ARG A 1 194 ? -12.450 -4.776 15.149 1.00 85.81 194 ARG A CA 1
ATOM 1540 C C . ARG A 1 194 ? -11.807 -4.224 16.419 1.00 85.81 194 ARG A C 1
ATOM 1542 O O . ARG A 1 194 ? -12.482 -4.161 17.440 1.00 85.81 194 ARG A O 1
ATOM 1549 N N . GLU A 1 195 ? -10.543 -3.810 16.359 1.00 83.81 195 GLU A N 1
ATOM 1550 C CA . GLU A 1 195 ? -9.822 -3.195 17.482 1.00 83.81 195 GLU A CA 1
ATOM 1551 C C . GLU A 1 195 ? -10.539 -1.918 17.966 1.00 83.81 195 GLU A C 1
ATOM 1553 O O . GLU A 1 195 ? -10.788 -1.778 19.162 1.00 83.81 195 GLU A O 1
ATOM 1558 N N . PHE A 1 196 ? -11.006 -1.063 17.045 1.00 79.44 196 PHE A N 1
ATOM 1559 C CA . PHE A 1 196 ? -11.832 0.110 17.376 1.00 79.44 196 PHE A CA 1
ATOM 1560 C C . PHE A 1 196 ? -13.132 -0.250 18.104 1.00 79.44 196 PHE A C 1
ATOM 1562 O O . PHE A 1 196 ? -13.480 0.381 19.102 1.00 79.44 196 PHE A O 1
ATOM 1569 N N . TYR A 1 197 ? -13.861 -1.261 17.624 1.00 79.88 197 TYR A N 1
ATOM 1570 C CA . TYR A 1 197 ? -15.106 -1.683 18.270 1.00 79.88 197 TYR A CA 1
ATOM 1571 C C . TYR A 1 197 ? -14.881 -2.375 19.616 1.00 79.88 197 TYR A C 1
ATOM 1573 O O . TYR A 1 197 ? -15.747 -2.291 20.485 1.00 79.88 197 TYR A O 1
ATOM 1581 N N . LEU A 1 198 ? -13.744 -3.047 19.810 1.00 83.06 198 LEU A N 1
ATOM 1582 C CA . LEU A 1 198 ? -13.378 -3.631 21.099 1.00 83.06 198 LEU A CA 1
ATOM 1583 C C . LEU A 1 198 ? -13.092 -2.543 22.136 1.00 83.06 198 LEU A C 1
ATOM 1585 O O . LEU A 1 198 ? -13.632 -2.619 23.238 1.00 83.06 198 LEU A O 1
ATOM 1589 N N . GLU A 1 199 ? -12.325 -1.511 21.775 1.00 80.50 199 GLU A N 1
ATOM 1590 C CA . GLU A 1 199 ? -12.083 -0.364 22.660 1.00 80.50 199 GLU A CA 1
ATOM 1591 C C . GLU A 1 199 ? -13.374 0.403 22.954 1.00 80.50 199 GLU A C 1
ATOM 1593 O O . GLU A 1 199 ? -13.679 0.679 24.112 1.00 80.50 199 GLU A O 1
ATOM 1598 N N . TYR A 1 200 ? -14.206 0.644 21.935 1.00 79.06 200 TYR A N 1
ATOM 1599 C CA . TYR A 1 200 ? -15.536 1.219 22.137 1.00 79.06 200 TYR A CA 1
ATOM 1600 C C . TYR A 1 200 ? -16.418 0.345 23.047 1.00 79.06 200 TYR A C 1
ATOM 1602 O O . TYR A 1 200 ? -17.158 0.851 23.887 1.00 79.06 200 TYR A O 1
ATOM 1610 N N . GLY A 1 201 ? -16.320 -0.981 22.922 1.00 78.50 201 GLY A N 1
ATOM 1611 C CA . GLY A 1 201 ? -16.995 -1.945 23.788 1.00 78.50 201 GLY A CA 1
ATOM 1612 C C . GLY A 1 201 ? -16.560 -1.863 25.255 1.00 78.50 201 GLY A C 1
ATOM 1613 O O . GLY A 1 201 ? -17.386 -2.113 26.136 1.00 78.50 201 GLY A O 1
ATOM 1614 N N . GLY A 1 202 ? -15.309 -1.475 25.518 1.00 78.62 202 GLY A N 1
ATOM 1615 C CA . GLY A 1 202 ? -14.776 -1.239 26.862 1.00 78.62 202 GLY A CA 1
ATOM 1616 C C . GLY A 1 202 ? -15.539 -0.154 27.628 1.00 78.62 202 GLY A C 1
ATOM 1617 O O . GLY A 1 202 ? -15.783 -0.299 28.823 1.00 78.62 202 GLY A O 1
ATOM 1618 N N . LEU A 1 203 ? -16.066 0.864 26.937 1.00 75.44 203 LEU A N 1
ATOM 1619 C CA . LEU A 1 203 ? -16.898 1.912 27.553 1.00 75.44 203 LEU A CA 1
ATOM 1620 C C . LEU A 1 203 ? -18.170 1.359 28.218 1.00 75.44 203 LEU A C 1
ATOM 1622 O O . LEU A 1 203 ? -18.705 1.946 29.160 1.00 75.44 203 LEU A O 1
ATOM 1626 N N . PHE A 1 204 ? -18.658 0.209 27.750 1.00 76.12 204 PHE A N 1
ATOM 1627 C CA . PHE A 1 204 ? -19.827 -0.465 28.314 1.00 76.12 204 PHE A CA 1
ATOM 1628 C C . PHE A 1 204 ? -19.489 -1.408 29.467 1.00 76.12 204 PHE A C 1
ATOM 1630 O O . PHE A 1 204 ? -20.395 -2.022 30.026 1.00 76.12 204 PHE A O 1
ATOM 1637 N N . GLU A 1 205 ? -18.224 -1.559 29.850 1.00 78.69 205 GLU A N 1
ATOM 1638 C CA . GLU A 1 205 ? -17.831 -2.484 30.912 1.00 78.69 205 GLU A CA 1
ATOM 1639 C C . GLU A 1 205 ? -18.421 -2.082 32.270 1.00 78.69 205 GLU A C 1
ATOM 1641 O O . GLU A 1 205 ? -18.952 -2.929 32.991 1.00 78.69 205 GLU A O 1
ATOM 1646 N N . ILE A 1 206 ? -18.472 -0.778 32.562 1.00 72.00 206 ILE A N 1
ATOM 1647 C CA . ILE A 1 206 ? -19.142 -0.228 33.754 1.00 72.00 206 ILE A CA 1
ATOM 1648 C C . ILE A 1 206 ? -20.637 -0.578 33.748 1.00 72.00 206 ILE A C 1
ATOM 1650 O O . ILE A 1 206 ? -21.195 -1.002 34.763 1.00 72.00 206 ILE A O 1
ATOM 1654 N N . VAL A 1 207 ? -21.282 -0.454 32.585 1.00 73.19 207 VAL A N 1
ATOM 1655 C CA . VAL A 1 207 ? -22.696 -0.801 32.395 1.00 73.19 207 VAL A CA 1
ATOM 1656 C C . VAL A 1 207 ? -22.918 -2.300 32.599 1.00 73.19 207 VAL A C 1
ATOM 1658 O O . VAL A 1 207 ? -23.810 -2.692 33.351 1.00 73.19 207 VAL A O 1
ATOM 1661 N N . ARG A 1 208 ? -22.084 -3.151 31.988 1.00 80.06 208 ARG A N 1
ATOM 1662 C CA . ARG A 1 208 ? -22.158 -4.613 32.134 1.00 80.06 208 ARG A CA 1
ATOM 1663 C C . ARG A 1 208 ? -21.977 -5.045 33.582 1.00 80.06 208 ARG A C 1
ATOM 1665 O O . ARG A 1 208 ? -22.749 -5.873 34.057 1.00 80.06 208 ARG A O 1
ATOM 1672 N N . ARG A 1 209 ? -21.006 -4.462 34.289 1.00 79.44 209 ARG A N 1
ATOM 1673 C CA . ARG A 1 209 ? -20.751 -4.755 35.701 1.00 79.44 209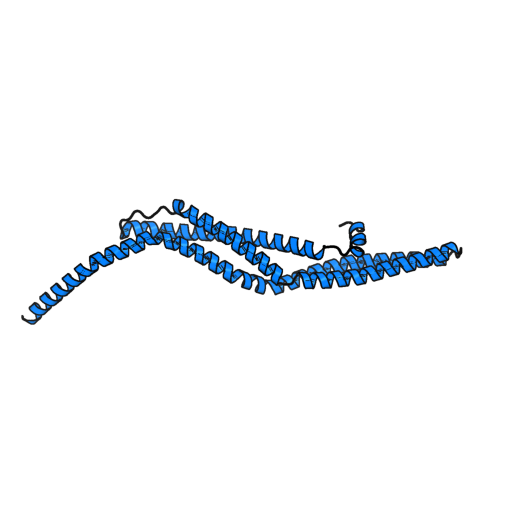 ARG A CA 1
ATOM 1674 C C . ARG A 1 209 ? -21.957 -4.406 36.566 1.00 79.44 209 ARG A C 1
ATOM 1676 O O . ARG A 1 209 ? -22.392 -5.236 37.355 1.00 79.44 209 ARG A O 1
ATOM 1683 N N . ARG A 1 210 ? -22.579 -3.242 36.348 1.00 74.12 210 ARG A N 1
ATOM 1684 C CA . ARG A 1 210 ? -23.789 -2.864 37.092 1.00 74.12 210 ARG A CA 1
ATOM 1685 C C . ARG A 1 210 ? -24.963 -3.798 36.830 1.00 74.12 210 ARG A C 1
ATOM 1687 O O . ARG A 1 210 ? -25.662 -4.162 37.770 1.00 74.12 210 ARG A O 1
ATOM 1694 N N . ILE A 1 211 ? -25.199 -4.155 35.570 1.00 76.44 211 ILE A N 1
ATOM 1695 C CA . ILE A 1 211 ? -26.280 -5.078 35.206 1.00 76.44 211 ILE A CA 1
ATOM 1696 C C . ILE A 1 211 ? -26.055 -6.435 35.883 1.00 76.44 211 ILE A C 1
ATOM 1698 O O . ILE A 1 211 ? -27.003 -7.017 36.408 1.00 76.44 211 ILE A O 1
ATOM 1702 N N . ALA A 1 212 ? -24.810 -6.920 35.915 1.00 79.38 212 ALA A N 1
ATOM 1703 C CA . ALA A 1 212 ? -24.456 -8.152 36.612 1.00 79.38 212 ALA A CA 1
ATOM 1704 C C . ALA A 1 212 ? -24.725 -8.052 38.125 1.00 79.38 212 ALA A C 1
ATOM 1706 O O . ALA A 1 212 ? -25.392 -8.927 38.677 1.00 79.38 212 ALA A O 1
ATOM 1707 N N . ASP A 1 213 ? -24.308 -6.957 38.769 1.00 79.38 213 ASP A N 1
ATOM 1708 C CA . ASP A 1 213 ? -24.551 -6.715 40.197 1.00 79.38 213 ASP A CA 1
ATOM 1709 C C . ASP A 1 213 ? -26.055 -6.649 40.517 1.00 79.38 213 ASP A C 1
ATOM 1711 O O . ASP A 1 213 ? -26.530 -7.263 41.472 1.00 79.38 213 ASP A O 1
ATOM 1715 N N . GLN A 1 214 ? -26.846 -5.946 39.699 1.00 72.06 214 GLN A N 1
ATOM 1716 C CA . GLN A 1 214 ? -28.299 -5.874 39.879 1.00 72.06 214 GLN A CA 1
ATOM 1717 C C . GLN A 1 214 ? -28.985 -7.224 39.658 1.00 72.06 214 GLN A C 1
ATOM 1719 O O . GLN A 1 214 ? -29.942 -7.540 40.366 1.00 72.06 214 GLN A O 1
ATOM 1724 N N . LYS A 1 215 ? -28.500 -8.037 38.713 1.00 74.25 215 LYS A N 1
ATOM 1725 C CA . LYS A 1 215 ? -29.029 -9.382 38.471 1.00 74.25 215 LYS A CA 1
ATOM 1726 C C . LYS A 1 215 ? -28.799 -10.294 39.677 1.00 74.25 215 LYS A C 1
ATOM 1728 O O . LYS A 1 215 ? -29.748 -10.939 40.113 1.00 74.25 215 LYS A O 1
ATOM 1733 N N . LEU A 1 216 ? -27.596 -10.268 40.256 1.00 73.00 216 LEU A N 1
ATOM 1734 C CA . LEU A 1 216 ? -27.265 -11.011 41.479 1.00 73.00 216 LEU A CA 1
ATOM 1735 C C . LEU A 1 216 ? -28.145 -10.599 42.667 1.00 73.00 216 LEU A C 1
ATOM 1737 O O . LEU A 1 216 ? -28.537 -11.436 43.471 1.00 73.00 216 LEU A O 1
ATOM 1741 N N . LEU A 1 217 ? -28.504 -9.316 42.771 1.00 71.62 217 LEU A N 1
ATOM 1742 C CA . LEU A 1 217 ? -29.402 -8.829 43.826 1.00 71.62 217 LEU A CA 1
ATOM 1743 C C . LEU A 1 217 ? -30.876 -9.222 43.610 1.00 71.62 217 LEU A C 1
ATOM 1745 O O . LEU A 1 217 ? -31.636 -9.318 44.577 1.00 71.62 217 LEU A O 1
ATOM 1749 N N . LEU A 1 218 ? -31.299 -9.419 42.359 1.00 71.69 218 LEU A N 1
ATOM 1750 C CA . LEU A 1 218 ? -32.675 -9.779 41.996 1.00 71.69 218 LEU A CA 1
ATOM 1751 C C . LEU A 1 218 ? -32.942 -11.287 42.071 1.00 71.69 218 LEU A C 1
ATOM 1753 O O . LEU A 1 218 ? -34.069 -11.680 42.367 1.00 71.69 218 LEU A O 1
ATOM 1757 N N . GLU A 1 219 ? -31.928 -12.119 41.841 1.00 73.69 219 GLU A N 1
ATOM 1758 C CA . GLU A 1 219 ? -32.011 -13.585 41.868 1.00 73.69 219 GLU A CA 1
ATOM 1759 C C . GLU A 1 219 ? -32.623 -14.144 43.174 1.00 73.69 219 GLU A C 1
ATOM 1761 O O . GLU A 1 219 ? -33.669 -14.794 43.095 1.00 73.69 219 GLU A O 1
ATOM 1766 N N . PRO A 1 220 ? -32.144 -13.778 44.382 1.00 71.00 220 PRO A N 1
ATOM 1767 C CA . PRO A 1 220 ? -32.716 -14.282 45.633 1.00 71.00 220 PRO A CA 1
ATOM 1768 C C . PRO A 1 220 ? -34.104 -13.707 45.948 1.00 71.00 220 PRO A C 1
ATOM 1770 O O . PRO A 1 220 ? -34.866 -14.294 46.716 1.00 71.00 220 PRO A O 1
ATOM 1773 N N . ARG A 1 221 ? -34.465 -12.539 45.390 1.00 71.44 221 ARG A N 1
ATOM 1774 C CA . ARG A 1 221 ? -35.838 -12.015 45.515 1.00 71.44 221 ARG A CA 1
ATOM 1775 C C . ARG A 1 221 ? -36.797 -12.794 44.634 1.00 71.44 221 ARG A C 1
ATOM 1777 O O . ARG A 1 221 ? -37.925 -13.029 45.048 1.00 71.44 221 ARG A O 1
ATOM 1784 N N . LYS A 1 222 ? -36.362 -13.181 43.435 1.00 71.62 222 LYS A N 1
ATOM 1785 C CA . LYS A 1 222 ? -37.172 -13.966 42.508 1.00 71.62 222 LYS A CA 1
ATOM 1786 C C . LYS A 1 222 ? -37.478 -15.350 43.077 1.00 71.62 222 LYS A C 1
ATOM 1788 O O . LYS A 1 222 ? -38.621 -15.773 42.982 1.00 71.62 222 LYS A O 1
ATOM 1793 N N . GLU A 1 223 ? -36.500 -16.002 43.702 1.00 74.44 223 GLU A N 1
ATOM 1794 C CA . GLU A 1 223 ? -36.703 -17.278 44.406 1.00 74.44 223 GLU A CA 1
ATOM 1795 C C . GLU A 1 223 ? -37.735 -17.137 45.528 1.00 74.44 223 GLU A C 1
ATOM 1797 O O . GLU A 1 223 ? -38.746 -17.829 45.510 1.00 74.44 223 GLU A O 1
ATOM 1802 N N . ARG A 1 224 ? -3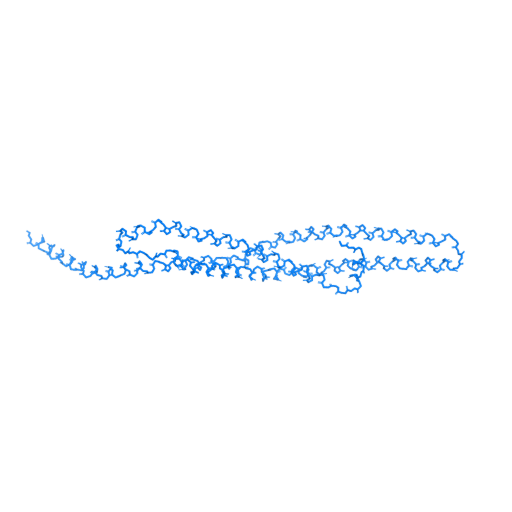7.574 -16.135 46.404 1.00 71.44 224 ARG A N 1
ATOM 1803 C CA . ARG A 1 224 ? -38.536 -15.860 47.485 1.00 71.44 224 ARG A CA 1
ATOM 1804 C C . ARG A 1 224 ? -39.964 -15.605 46.993 1.00 71.44 224 ARG A C 1
ATOM 1806 O O . ARG A 1 224 ? -40.919 -16.033 47.628 1.00 71.44 224 ARG A O 1
ATOM 1813 N N . TRP A 1 225 ? -40.118 -14.890 45.879 1.00 74.50 225 TRP A N 1
ATOM 1814 C CA . TRP A 1 225 ? -41.426 -14.663 45.256 1.00 74.50 225 TRP A CA 1
ATOM 1815 C C . TRP A 1 225 ? -42.016 -15.933 44.642 1.00 74.50 225 TRP A C 1
ATOM 1817 O O . TRP A 1 225 ? -43.230 -16.107 44.672 1.00 74.50 225 TRP A O 1
ATOM 1827 N N . ASN A 1 226 ? -41.175 -16.810 44.093 1.00 78.06 226 ASN A N 1
ATOM 1828 C CA . ASN A 1 226 ? -41.608 -18.095 43.557 1.00 78.06 226 ASN A CA 1
ATOM 1829 C C . ASN A 1 226 ? -42.100 -19.019 44.676 1.00 78.06 226 ASN A C 1
ATOM 1831 O O . ASN A 1 226 ? -43.141 -19.646 44.516 1.00 78.06 226 ASN A O 1
ATOM 1835 N N . ASP A 1 227 ? -41.399 -19.048 45.810 1.00 78.50 227 ASP A N 1
ATOM 1836 C CA . ASP A 1 227 ? -41.797 -19.831 46.983 1.00 78.50 227 ASP A CA 1
ATOM 1837 C C . ASP A 1 227 ? -43.135 -19.337 47.545 1.00 78.50 227 ASP A C 1
ATOM 1839 O O . ASP A 1 227 ? -44.066 -20.121 47.700 1.00 78.50 227 ASP A O 1
ATOM 1843 N N . LEU A 1 228 ? -43.287 -18.019 47.723 1.00 77.19 228 LEU A N 1
ATOM 1844 C CA . LEU A 1 228 ? -44.555 -17.403 48.138 1.00 77.19 228 LEU A CA 1
ATOM 1845 C C . LEU A 1 228 ? -45.702 -17.678 47.155 1.00 77.19 228 LEU A C 1
ATOM 1847 O O . LEU A 1 228 ? -46.840 -17.875 47.572 1.00 77.19 228 LEU A O 1
ATOM 1851 N N . PHE A 1 229 ? -45.426 -17.692 45.850 1.00 79.31 229 PHE A N 1
ATOM 1852 C CA . PHE A 1 229 ? -46.424 -18.030 44.835 1.00 79.31 229 PHE A CA 1
ATOM 1853 C C . PHE A 1 229 ? -46.828 -19.509 44.895 1.00 79.31 229 PHE A C 1
ATOM 1855 O O . PHE A 1 229 ? -48.005 -19.826 44.7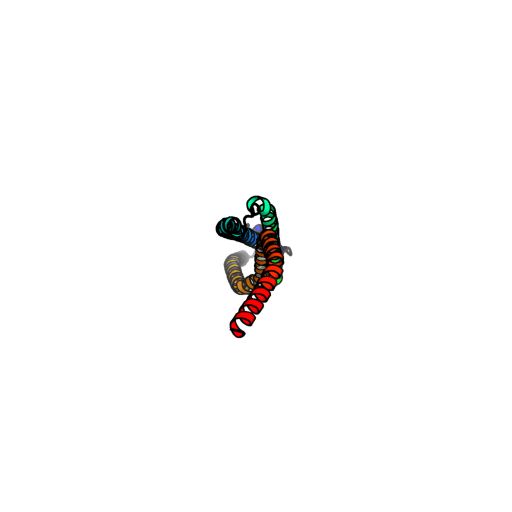30 1.00 79.31 229 PHE A O 1
ATOM 1862 N N . LEU A 1 230 ? -45.877 -20.415 45.144 1.00 80.81 230 LEU A N 1
ATOM 1863 C CA . LEU A 1 230 ? -46.156 -21.838 45.333 1.00 80.81 230 LEU A CA 1
ATOM 1864 C C . LEU A 1 230 ? -46.963 -22.089 46.613 1.00 80.81 230 LEU A C 1
ATOM 1866 O O . LEU A 1 230 ? -47.909 -22.868 46.565 1.00 80.81 230 LEU A O 1
ATOM 1870 N N . GLU A 1 231 ? -46.653 -21.394 47.710 1.00 77.81 231 GLU A N 1
ATOM 1871 C CA . GLU A 1 231 ? -47.433 -21.447 48.954 1.00 77.81 231 GLU A CA 1
ATOM 1872 C C . GLU A 1 231 ? -48.865 -20.937 48.747 1.00 77.81 231 GLU A C 1
ATOM 1874 O O . GLU A 1 231 ? -49.821 -21.623 49.101 1.00 77.81 231 GLU A O 1
ATOM 1879 N N . LEU A 1 232 ? -49.038 -19.778 48.104 1.00 73.94 232 LEU A N 1
ATOM 1880 C CA . LEU A 1 232 ? -50.363 -19.239 47.773 1.00 73.94 232 LEU A CA 1
ATOM 1881 C C . LEU A 1 232 ? -51.165 -20.182 46.874 1.00 73.94 232 LEU A C 1
ATOM 1883 O O . LEU A 1 232 ? -52.362 -20.356 47.079 1.00 73.94 232 LEU A O 1
ATOM 1887 N N . LYS A 1 233 ? -50.512 -20.817 45.899 1.00 77.38 233 LYS A N 1
ATOM 1888 C CA . LYS A 1 233 ? -51.157 -21.781 45.006 1.00 77.38 233 LYS A CA 1
ATOM 1889 C C . LYS A 1 233 ? -51.529 -23.084 45.718 1.00 77.38 233 LYS A C 1
ATOM 1891 O O . LYS A 1 233 ? -52.544 -23.677 45.373 1.00 77.38 233 LYS A O 1
ATOM 1896 N N . ALA A 1 234 ? -50.729 -23.528 46.686 1.00 74.00 234 ALA A N 1
ATOM 1897 C CA . ALA A 1 234 ? -51.056 -24.690 47.507 1.00 74.00 234 ALA A CA 1
ATOM 1898 C C . ALA A 1 234 ? -52.301 -24.422 48.365 1.00 74.00 234 ALA A C 1
ATOM 1900 O O . ALA A 1 234 ? -53.210 -25.243 48.383 1.00 74.00 234 ALA A O 1
ATOM 1901 N N . VAL A 1 235 ? -52.394 -23.235 48.975 1.00 73.88 235 VAL A N 1
ATOM 1902 C CA . VAL A 1 235 ? -53.575 -22.811 49.748 1.00 73.88 235 VAL A CA 1
ATOM 1903 C C . VAL A 1 235 ? -54.829 -22.698 48.870 1.00 73.88 235 VAL A C 1
ATOM 1905 O O . VAL A 1 235 ? -55.907 -23.097 49.294 1.00 73.88 235 VAL A O 1
ATOM 1908 N N . ASP A 1 236 ? -54.698 -22.212 47.633 1.00 65.81 236 ASP A N 1
ATOM 1909 C CA . ASP A 1 236 ? -55.809 -22.113 46.668 1.00 65.81 236 ASP A CA 1
ATOM 1910 C C . ASP A 1 236 ? -56.267 -23.486 46.124 1.00 65.81 236 ASP A C 1
ATOM 1912 O O . ASP A 1 236 ? -57.378 -23.614 45.624 1.00 65.81 236 ASP A O 1
ATOM 1916 N N . GLN A 1 237 ? -55.432 -24.531 46.221 1.00 62.81 237 GLN A N 1
ATOM 1917 C CA . GLN A 1 237 ? -55.808 -25.915 45.885 1.00 62.81 237 GLN A CA 1
ATOM 1918 C C . GLN A 1 237 ? -56.425 -26.691 47.061 1.00 62.81 237 GLN A C 1
ATOM 1920 O O . GLN A 1 237 ? -57.003 -27.755 46.834 1.00 62.81 237 GLN A O 1
ATOM 1925 N N . GLU A 1 238 ? -56.274 -26.201 48.294 1.00 58.75 238 GLU A N 1
ATOM 1926 C CA . GLU A 1 238 ? -56.849 -26.798 49.509 1.00 58.75 238 GLU A CA 1
ATOM 1927 C C . GLU A 1 238 ? -58.247 -26.243 49.862 1.00 58.75 238 GLU A C 1
ATOM 1929 O O . GLU A 1 238 ? -58.925 -26.814 50.721 1.00 58.75 238 GLU A O 1
ATOM 1934 N N . LEU A 1 239 ? -58.682 -25.166 49.195 1.00 47.69 239 LEU A N 1
ATOM 1935 C CA . LEU A 1 239 ? -60.022 -24.556 49.262 1.00 47.69 239 LEU A CA 1
ATOM 1936 C C . LEU A 1 239 ? -60.985 -25.153 48.223 1.00 47.69 239 LEU A C 1
ATOM 1938 O O . LEU A 1 239 ? -62.182 -25.291 48.569 1.00 47.69 239 LEU A O 1
#